Protein 1SUJ (pdb70)

B-factor: mean 39.61, std 16.92, range [10.25, 92.93]

Organism: Ambystoma tigrinum (NCBI:txid8305)

Secondary structure (DSSP, 8-state):
-EEEEEE-TTSSEEEEES-SEEEE-SS-B--EEEEEEE-TTTSSS-EEEEEEEEEEEEE--SS--SS-EEEEEEEEEEEEEES--S-----HHHHHHHHHH-SSEEEEEE---SSPPPPEEE---TT--S--EEEEEEEEEEEES-TTSPP-GGGEEEEEEEEEE---SS-------EEEEEEEETTEEEEEEEEES-SEEETT--EEEEEEEEE-SSSEEEEEEEEEEEEEEE-SSS--EEEEEEEEEE----B-TTEEEEEEEEE---GGG-S--TT--BSS-TTBSS--BPPPP---TTS-GGGGSEEEEEEEEEEEEEETTSSTT----EEEEEEEEEEEE--------EEEE-SPPB-

CATH classification: 2.60.40.840 (+1 more: 2.60.40.640)

Radius of gyration: 25.34 Å; Cα contacts (8 Å, |Δi|>4): 891; chains: 1; bounding box: 84×45×47 Å

Nearest PDB structures (foldseek):
  1suj-assembly1_A  TM=1.003E+00  e=1.311E-75  Ambystoma tigrinum
  8hst-assembly2_B  TM=9.248E-01  e=7.643E-52  Rattus norvegicus
  2wtr-assembly1_A  TM=9.342E-01  e=3.344E-51  Bos taurus
  7jxa-assembly1_B  TM=9.437E-01  e=1.067E-50  Bos taurus
  7mor-assembly1_B  TM=9.376E-01  e=6.515E-49  Bos taurus

Sequence (363 aa):
SKVYKKTCPNAKLSIYLGKRDFVDHVEHVEPVDGVVLIDPEYLKDRKVFVTLTCAFRYGRDDLDLIGMSFRKDLYSLATQVYPPETKEPLTPLQEKLMKKLGAHAYPFCFKMGTNLPCSVTLQPGPDDTGKSCGVDFEVKAFCAENLEEKIHKRNSVQLVIRKVQFAPANLGVAPKTEITRQFMLSDRPLHLEASLDKEIYYHGEPINVNVKINNTTGKIVKKIKIIVEQVTDVVLFSLDKYVKTVCAEETNDTVAANSTLSKTFSVTPMLANNREKRGLALDGKLKHEDTNLASTTVIRPGMDKEVLGILVSYKVKVHLVVARGGILGDLTSSDVAVELPLTLMHPKPSDDIIIEEFARQKL

Foldseek 3Di:
DEKAKDAFQVRQKMWIWRDQEWECEAQFTDKTKTKMFHDPVVLPPWWKKKKKWKKKKFAAAPDHDDDDIDMDTLDMDMDGQPPDDDDDDDDPVRVVVCVPSDDRITMDMGTDHGPAAWWKWAQADPPFDGHTMIIWIKMKMFIHRDPVDDDDRRGMDMGTGTYFYDYHPPDDPDDWFKDWDWDDQPNFTKIKIKGWPDDAAEAPDKTKIKIKIQAQALWKFQKKKKFKWKWKFQQADDGTIFIDTQDMDIDGDMAHHRGMDIDMDMDHRWCVPDPDRHRFIWNDDPQFDPITGGFATDDDPPDDCNSNRMGMWMKMKMKTWIFSRPDDPSSVTDIDMDMTTHGYGHPDDDDVYDYDHNDGDGD

Structure (mmCIF, N/CA/C/O backbone):
data_1SUJ
#
_entry.id   1SUJ
#
_cell.length_a   70.762
_cell.length_b   75.049
_cell.length_c   79.059
_cell.angle_alpha   90.00
_cell.angle_beta   90.00
_cell.angle_gamma   90.00
#
_symmetry.space_group_name_H-M   'P 21 21 21'
#
loop_
_entity.id
_entity.type
_entity.pdbx_description
1 polymer 'cone arrestin'
2 water water
#
loop_
_atom_site.group_PDB
_atom_site.id
_atom_site.type_symbol
_atom_site.label_atom_id
_atom_site.label_alt_id
_atom_site.label_comp_id
_atom_site.label_asym_id
_atom_site.label_entity_id
_atom_site.label_seq_id
_atom_site.pdbx_PDB_ins_code
_atom_site.Cartn_x
_atom_site.Cartn_y
_atom_site.Cartn_z
_atom_site.occupancy
_atom_site.B_iso_or_equiv
_atom_site.auth_seq_id
_atom_site.auth_comp_id
_atom_site.auth_asym_id
_atom_site.auth_atom_id
_atom_site.pdbx_PDB_model_num
ATOM 1 N N . SER A 1 5 ? 41.701 40.732 87.170 1.00 55.87 5 SER A N 1
ATOM 2 C CA . SER A 1 5 ? 42.666 41.514 87.995 1.00 56.04 5 SER A CA 1
ATOM 3 C C . SER A 1 5 ? 42.174 41.700 89.426 1.00 53.41 5 SER A C 1
ATOM 4 O O . SER A 1 5 ? 40.974 41.747 89.684 1.00 53.95 5 SER A O 1
ATOM 7 N N . LYS A 1 6 ? 43.116 41.807 90.352 1.00 51.07 6 LYS A N 1
ATOM 8 C CA . LYS A 1 6 ? 42.790 41.998 91.757 1.00 49.00 6 LYS A CA 1
ATOM 9 C C . LYS A 1 6 ? 42.792 43.485 92.126 1.00 46.47 6 LYS A C 1
ATOM 10 O O . LYS A 1 6 ? 43.685 44.232 91.726 1.00 46.07 6 LYS A O 1
ATOM 16 N N . VAL A 1 7 ? 41.774 43.910 92.872 1.00 42.93 7 VAL A N 1
ATOM 17 C CA . VAL A 1 7 ? 41.662 45.294 93.307 1.00 39.23 7 VAL A CA 1
ATOM 18 C C . VAL A 1 7 ? 41.326 45.350 94.798 1.00 39.23 7 VAL A C 1
ATOM 19 O O . VAL A 1 7 ? 40.803 44.384 95.365 1.00 38.66 7 VAL A O 1
ATOM 23 N N . TYR A 1 8 ? 41.623 46.480 95.434 1.00 36.99 8 TYR A N 1
ATOM 24 C CA . TYR A 1 8 ? 41.387 46.613 96.866 1.00 35.98 8 TYR A CA 1
ATOM 25 C C . TYR A 1 8 ? 40.447 47.750 97.239 1.00 35.84 8 TYR A C 1
ATOM 26 O O . TYR A 1 8 ? 40.540 48.852 96.702 1.00 38.17 8 TYR A O 1
ATOM 35 N N . LYS A 1 9 ? 39.554 47.488 98.185 1.00 35.62 9 LYS A N 1
ATOM 36 C CA . LYS A 1 9 ? 38.583 48.495 98.586 1.00 34.28 9 LYS A CA 1
ATOM 37 C C . LYS A 1 9 ? 38.470 48.739 100.074 1.00 32.53 9 LYS A C 1
ATOM 38 O O . LYS A 1 9 ? 38.880 47.918 100.898 1.00 30.50 9 LYS A O 1
ATOM 44 N N . LYS A 1 10 ? 37.908 49.893 100.407 1.00 32.06 10 LYS A N 1
ATOM 45 C CA . LYS A 1 10 ? 37.670 50.247 101.794 1.00 32.01 10 LYS A CA 1
ATOM 46 C C . LYS A 1 10 ? 36.440 51.138 101.875 1.00 32.92 10 LYS A C 1
ATOM 47 O O . LYS A 1 10 ? 36.293 52.108 101.129 1.00 32.42 10 LYS A O 1
ATOM 53 N N . THR A 1 11 ? 35.548 50.778 102.788 1.00 36.28 11 THR A N 1
ATOM 54 C CA . THR A 1 11 ? 34.298 51.487 102.997 1.00 36.53 11 THR A CA 1
ATOM 55 C C . THR A 1 11 ? 34.368 52.327 104.261 1.00 37.68 11 THR A C 1
ATOM 56 O O . THR A 1 11 ? 34.923 51.888 105.267 1.00 37.70 11 THR A O 1
ATOM 60 N N . CYS A 1 12 ? 33.805 53.531 104.207 1.00 39.76 12 CYS A N 1
ATOM 61 C CA . CYS A 1 12 ? 33.818 54.423 105.361 1.00 42.57 12 CYS A CA 1
ATOM 62 C C . CYS A 1 12 ? 32.879 53.880 106.443 1.00 42.39 12 CYS A C 1
ATOM 63 O O . CYS A 1 12 ? 32.114 52.954 106.189 1.00 41.38 12 CYS A O 1
ATOM 66 N N . PRO A 1 13 ? 32.937 54.450 107.664 1.00 42.62 13 PRO A N 1
ATOM 67 C CA . PRO A 1 13 ? 32.108 54.034 108.800 1.00 42.53 13 PRO A CA 1
ATOM 68 C C . PRO A 1 13 ? 30.626 53.822 108.506 1.00 43.11 13 PRO A C 1
ATOM 69 O O . PRO A 1 13 ? 30.114 52.715 108.691 1.00 42.75 13 PRO A O 1
ATOM 73 N N . ASN A 1 14 ? 29.937 54.870 108.057 1.00 41.57 14 ASN A N 1
ATOM 74 C CA . ASN A 1 14 ? 28.511 54.753 107.766 1.00 40.88 14 ASN A CA 1
ATOM 75 C C . ASN A 1 14 ? 28.216 54.063 106.438 1.00 39.73 14 ASN A C 1
ATOM 76 O O . ASN A 1 14 ? 27.090 54.092 105.948 1.00 40.33 14 ASN A O 1
ATOM 81 N N . ALA A 1 15 ? 29.233 53.450 105.852 1.00 40.11 15 ALA A N 1
ATOM 82 C CA . ALA A 1 15 ? 29.066 52.735 104.588 1.00 41.98 15 ALA A CA 1
ATOM 83 C C . ALA A 1 15 ? 28.453 53.556 103.443 1.00 41.87 15 ALA A C 1
ATOM 84 O O . ALA A 1 15 ? 27.985 52.989 102.451 1.00 42.52 15 ALA A O 1
ATOM 86 N N . LYS A 1 16 ? 28.465 54.880 103.566 1.00 42.60 16 LYS A N 1
ATOM 87 C CA . LYS A 1 16 ? 27.916 55.738 102.516 1.00 42.65 16 LYS A CA 1
ATOM 88 C C . LYS A 1 16 ? 28.961 56.152 101.479 1.00 42.60 16 LYS A C 1
ATOM 89 O O . LYS A 1 16 ? 28.720 57.053 100.666 1.00 42.45 16 LYS A O 1
ATOM 95 N N . LEU A 1 17 ? 30.113 55.482 101.494 1.00 41.51 17 LEU A N 1
ATOM 96 C CA . LEU A 1 17 ? 31.194 55.807 100.565 1.00 39.86 17 LEU A CA 1
ATOM 97 C C . LEU A 1 17 ? 32.370 54.840 100.673 1.00 38.60 17 LEU A C 1
ATOM 98 O O . LEU A 1 17 ? 32.835 54.535 101.770 1.00 39.89 17 LEU A O 1
ATOM 103 N N . SER A 1 18 ? 32.847 54.343 99.541 1.00 36.28 18 SER A N 1
ATOM 104 C CA . SER A 1 18 ? 34.001 53.456 99.581 1.00 36.85 18 SER A CA 1
ATOM 105 C C . SER A 1 18 ? 34.982 53.843 98.477 1.00 34.57 18 SER A C 1
ATOM 106 O O . SER A 1 18 ? 34.633 54.570 97.546 1.00 32.54 18 SER A O 1
ATOM 109 N N . ILE A 1 19 ? 36.216 53.375 98.603 1.00 32.88 19 ILE A N 1
ATOM 110 C CA . ILE A 1 19 ? 37.253 53.697 97.636 1.00 30.66 19 ILE A CA 1
ATOM 111 C C . ILE A 1 19 ? 37.910 52.428 97.118 1.00 28.25 19 ILE A C 1
ATOM 112 O O . ILE A 1 19 ? 37.999 51.439 97.838 1.00 27.31 19 ILE A O 1
ATOM 117 N N . TYR A 1 20 ? 38.356 52.461 95.862 1.00 27.81 20 TYR A N 1
ATOM 118 C CA . TYR A 1 20 ? 39.006 51.313 95.237 1.00 28.56 20 TYR A CA 1
ATOM 119 C C . TYR A 1 20 ? 40.348 51.667 94.582 1.00 29.43 20 TYR A C 1
ATOM 120 O O . TYR A 1 20 ? 40.475 52.699 93.910 1.00 29.21 20 TYR A O 1
ATOM 129 N N . LEU A 1 21 ? 41.337 50.794 94.774 1.00 27.56 21 LEU A N 1
ATOM 130 C CA . LEU A 1 21 ? 42.663 50.972 94.192 1.00 28.48 21 LEU A CA 1
ATOM 131 C C . LEU A 1 21 ? 43.092 49.662 93.533 1.00 28.90 21 LEU A C 1
ATOM 132 O O . LEU A 1 21 ? 42.667 48.586 93.947 1.00 29.75 21 LEU A O 1
ATOM 137 N N . GLY A 1 22 ? 43.931 49.757 92.508 1.00 29.33 22 GLY A N 1
ATOM 138 C CA . GLY A 1 22 ? 44.390 48.564 91.810 1.00 31.82 22 GLY A CA 1
ATOM 139 C C . GLY A 1 22 ? 45.516 47.821 92.511 1.00 32.57 22 GLY A C 1
ATOM 140 O O . GLY A 1 22 ? 45.772 46.649 92.234 1.00 33.58 22 GLY A O 1
ATOM 141 N N . LYS A 1 23 ? 46.206 48.509 93.411 1.00 32.73 23 LYS A N 1
ATOM 142 C CA . LYS A 1 23 ? 47.285 47.896 94.165 1.00 32.75 23 LYS A CA 1
ATOM 143 C C . LYS A 1 23 ? 47.524 48.672 95.450 1.00 32.25 23 LYS A C 1
ATOM 144 O O . LYS A 1 23 ? 47.045 49.798 95.596 1.00 32.14 23 LYS A O 1
ATOM 150 N N . ARG A 1 24 ? 48.229 48.046 96.391 1.00 30.71 24 ARG A N 1
ATOM 151 C CA . ARG A 1 24 ? 48.540 48.658 97.678 1.00 27.82 24 ARG A CA 1
ATOM 152 C C . ARG A 1 24 ? 49.873 49.387 97.641 1.00 27.35 24 ARG A C 1
ATOM 153 O O . ARG A 1 24 ? 50.087 50.337 98.390 1.00 25.48 24 ARG A O 1
ATOM 161 N N . ASP A 1 25 ? 50.776 48.918 96.788 1.00 27.18 25 ASP A N 1
ATOM 162 C CA . ASP A 1 25 ? 52.102 49.510 96.702 1.00 26.89 25 ASP A CA 1
ATOM 163 C C . ASP A 1 25 ? 52.363 50.140 95.338 1.00 26.52 25 ASP A C 1
ATOM 164 O O . ASP A 1 25 ? 51.934 49.623 94.309 1.00 28.26 25 ASP A O 1
ATOM 169 N N . PHE A 1 26 ? 53.066 51.264 95.342 1.00 25.07 26 PHE A N 1
ATOM 170 C CA . PHE A 1 26 ? 53.392 51.962 94.108 1.00 26.12 26 PHE A CA 1
ATOM 171 C C . PHE A 1 26 ? 54.889 52.219 94.053 1.00 27.42 26 PHE A C 1
ATOM 172 O O . PHE A 1 26 ? 55.496 52.724 95.000 1.00 27.74 26 PHE A O 1
ATOM 180 N N . VAL A 1 27 ? 55.481 51.854 92.927 1.00 27.20 27 VAL A N 1
ATOM 181 C CA . VAL A 1 27 ? 56.909 51.979 92.760 1.00 25.30 27 VAL A CA 1
ATOM 182 C C . VAL A 1 27 ? 57.424 53.314 92.294 1.00 25.10 27 VAL A C 1
ATOM 183 O O . VAL A 1 27 ? 56.899 53.919 91.367 1.00 25.82 27 VAL A O 1
ATOM 187 N N . ASP A 1 28 ? 58.468 53.765 92.970 1.00 26.18 28 ASP A N 1
ATOM 188 C CA . ASP A 1 28 ? 59.139 54.992 92.621 1.00 27.25 28 ASP A CA 1
ATOM 189 C C . ASP A 1 28 ? 60.336 54.507 91.819 1.00 29.02 28 ASP A C 1
ATOM 190 O O . ASP A 1 28 ? 61.233 53.857 92.354 1.00 27.01 28 ASP A O 1
ATOM 195 N N . HIS A 1 29 ? 60.323 54.761 90.520 1.00 31.20 29 HIS A N 1
ATOM 196 C CA . HIS A 1 29 ? 61.461 54.409 89.697 1.00 34.90 29 HIS A CA 1
ATOM 197 C C . HIS A 1 29 ? 62.250 55.647 90.072 1.00 37.57 29 HIS A C 1
ATOM 198 O O . HIS A 1 29 ? 62.302 55.969 91.255 1.00 41.28 29 HIS A O 1
ATOM 205 N N . VAL A 1 30 ? 62.886 56.363 89.171 1.00 37.59 30 VAL A N 1
ATOM 206 C CA . VAL A 1 30 ? 63.532 57.556 89.707 1.00 37.40 30 VAL A CA 1
ATOM 207 C C . VAL A 1 30 ? 63.110 58.737 88.881 1.00 38.78 30 VAL A C 1
ATOM 208 O O . VAL A 1 30 ? 62.846 59.815 89.408 1.00 39.60 30 VAL A O 1
ATOM 212 N N . GLU A 1 31 ? 63.005 58.508 87.581 1.00 40.40 31 GLU A N 1
ATOM 213 C CA . GLU A 1 31 ? 62.590 59.546 86.661 1.00 41.31 31 GLU A CA 1
ATOM 214 C C . GLU A 1 31 ? 61.087 59.758 86.764 1.00 38.85 31 GLU A C 1
ATOM 215 O O . GLU A 1 31 ? 60.583 60.811 86.397 1.00 40.25 31 GLU A O 1
ATOM 221 N N . HIS A 1 32 ? 60.368 58.755 87.256 1.00 37.26 32 HIS A N 1
ATOM 222 C CA . HIS A 1 32 ? 58.917 58.884 87.411 1.00 34.45 32 HIS A CA 1
ATOM 223 C C . HIS A 1 32 ? 58.381 57.935 88.481 1.00 33.10 32 HIS A C 1
ATOM 224 O O . HIS A 1 32 ? 59.086 57.043 88.958 1.00 33.54 32 HIS A O 1
ATOM 231 N N . VAL A 1 33 ? 57.126 58.144 88.856 1.00 31.14 33 VAL A N 1
ATOM 232 C CA . VAL A 1 33 ? 56.483 57.328 89.861 1.00 28.30 33 VAL A CA 1
ATOM 233 C C . VAL A 1 33 ? 55.208 56.766 89.258 1.00 29.26 33 VAL A C 1
ATOM 234 O O . VAL A 1 33 ? 54.579 57.408 88.419 1.00 29.07 33 VAL A O 1
ATOM 238 N N . GLU A 1 34 ? 54.834 55.566 89.681 1.00 28.58 34 GLU A N 1
ATOM 239 C CA . GLU A 1 34 ? 53.634 54.933 89.176 1.00 28.22 34 GLU A CA 1
ATOM 240 C C . GLU A 1 34 ? 52.424 55.716 89.647 1.00 28.87 34 GLU A C 1
ATOM 241 O O . GLU A 1 34 ? 52.385 56.189 90.781 1.00 27.80 34 GLU A O 1
ATOM 247 N N . PRO A 1 35 ? 51.407 55.850 88.780 1.00 28.42 35 PRO A N 1
ATOM 248 C CA . PRO A 1 35 ? 50.194 56.584 89.138 1.00 26.92 35 PRO A CA 1
ATOM 249 C C . PRO A 1 35 ? 49.365 55.835 90.167 1.00 24.78 35 PRO A C 1
ATOM 250 O O . PRO A 1 35 ? 49.404 54.612 90.244 1.00 22.90 35 PRO A O 1
ATOM 254 N N . VAL A 1 36 ? 48.633 56.594 90.970 1.00 23.54 36 VAL A N 1
ATOM 255 C CA . VAL A 1 36 ? 47.757 56.025 91.976 1.00 22.02 36 VAL A CA 1
ATOM 256 C C . VAL A 1 36 ? 46.370 56.304 91.416 1.00 23.08 36 VAL A C 1
ATOM 257 O O . VAL A 1 36 ? 45.786 57.359 91.663 1.00 21.66 36 VAL A O 1
ATOM 261 N N . ASP A 1 37 ? 45.874 55.363 90.625 1.00 24.62 37 ASP A N 1
ATOM 262 C CA . ASP A 1 37 ? 44.564 55.491 90.001 1.00 28.70 37 ASP A CA 1
ATOM 263 C C . ASP A 1 37 ? 43.553 54.572 90.676 1.00 29.47 37 ASP A C 1
ATOM 264 O O . ASP A 1 37 ? 43.907 53.515 91.206 1.00 28.32 37 ASP A O 1
ATOM 269 N N . GLY A 1 38 ? 42.292 54.985 90.647 1.00 28.56 38 GLY A N 1
ATOM 270 C CA . GLY A 1 38 ? 41.247 54.190 91.250 1.00 28.28 38 GLY A CA 1
ATOM 271 C C . GLY A 1 38 ? 39.921 54.877 91.039 1.00 30.04 38 GLY A C 1
ATOM 272 O O . GLY A 1 38 ? 39.789 55.740 90.169 1.00 30.49 38 GLY A O 1
ATOM 273 N N . VAL A 1 39 ? 38.929 54.492 91.833 1.00 31.67 39 VAL A N 1
ATOM 274 C CA . VAL A 1 39 ? 37.606 55.090 91.733 1.00 30.80 39 VAL A CA 1
ATOM 275 C C . VAL A 1 39 ? 36.969 55.086 93.117 1.00 31.53 39 VAL A C 1
ATOM 276 O O . VAL A 1 39 ? 37.401 54.354 94.006 1.00 30.19 39 VAL A O 1
ATOM 280 N N . VAL A 1 40 ? 35.957 55.922 93.302 1.00 32.39 40 VAL A N 1
ATOM 281 C CA . VAL A 1 40 ? 35.226 55.951 94.556 1.00 33.71 40 VAL A CA 1
ATOM 282 C C . VAL A 1 40 ? 33.778 55.632 94.194 1.00 36.32 40 VAL A C 1
ATOM 283 O O . VAL A 1 40 ? 33.305 55.993 93.113 1.00 35.37 40 VAL A O 1
ATOM 287 N N . LEU A 1 41 ? 33.094 54.915 95.074 1.00 39.62 41 LEU A N 1
ATOM 288 C CA . LEU A 1 41 ? 31.695 54.580 94.847 1.00 42.17 41 LEU A CA 1
ATOM 289 C C . LEU A 1 41 ? 30.928 55.527 95.737 1.00 43.87 41 LEU A C 1
ATOM 290 O O . LEU A 1 41 ? 31.247 55.666 96.919 1.00 44.99 41 LEU A O 1
ATOM 295 N N . ILE A 1 42 ? 29.921 56.184 95.186 1.00 46.82 42 ILE A N 1
ATOM 296 C CA . ILE A 1 42 ? 29.169 57.129 95.988 1.00 50.69 42 ILE A CA 1
ATOM 297 C C . ILE A 1 42 ? 27.700 56.780 96.156 1.00 51.86 42 ILE A C 1
ATOM 298 O O . ILE A 1 42 ? 27.154 55.948 95.430 1.00 51.69 42 ILE A O 1
ATOM 303 N N . ASP A 1 43 ? 27.084 57.418 97.147 1.00 53.24 43 ASP A N 1
ATOM 304 C CA . ASP A 1 43 ? 25.675 57.237 97.455 1.00 55.03 43 ASP A CA 1
ATOM 305 C C . ASP A 1 43 ? 24.997 58.581 97.197 1.00 55.51 43 ASP A C 1
ATOM 306 O O . ASP A 1 43 ? 24.958 59.450 98.070 1.00 55.57 43 ASP A O 1
ATOM 311 N N . PRO A 1 44 ? 24.472 58.774 95.979 1.00 56.86 44 PRO A N 1
ATOM 312 C CA . PRO A 1 44 ? 23.785 59.994 95.542 1.00 58.00 44 PRO A CA 1
ATOM 313 C C . PRO A 1 44 ? 22.749 60.530 96.526 1.00 59.15 44 PRO A C 1
ATOM 314 O O . PRO A 1 44 ? 22.772 61.712 96.883 1.00 59.20 44 PRO A O 1
ATOM 318 N N . GLU A 1 45 ? 21.840 59.662 96.958 1.00 59.84 45 GLU A N 1
ATOM 319 C CA . GLU A 1 45 ? 20.804 60.058 97.901 1.00 60.19 45 GLU A CA 1
ATOM 320 C C . GLU A 1 45 ? 21.443 60.628 99.165 1.00 59.72 45 GLU A C 1
ATOM 321 O O . GLU A 1 45 ? 21.089 61.720 99.614 1.00 60.49 45 GLU A O 1
ATOM 327 N N . TYR A 1 46 ? 22.392 59.894 99.734 1.00 58.36 46 TYR A N 1
ATOM 328 C CA . TYR A 1 46 ? 23.065 60.354 100.940 1.00 57.20 46 TYR A CA 1
ATOM 329 C C . TYR A 1 46 ? 23.825 61.655 100.691 1.00 57.96 46 TYR A C 1
ATOM 330 O O . TYR A 1 46 ? 23.662 62.634 101.423 1.00 57.13 46 TYR A O 1
ATOM 339 N N . LEU A 1 47 ? 24.664 61.646 99.658 1.00 58.68 47 LEU A N 1
ATOM 340 C CA . LEU A 1 47 ? 25.470 62.807 99.294 1.00 59.30 47 LEU A CA 1
ATOM 341 C C . LEU A 1 47 ? 24.575 63.890 98.711 1.00 60.14 47 LEU A C 1
ATOM 342 O O . LEU A 1 47 ? 24.715 64.266 97.545 1.00 60.96 47 LEU A O 1
ATOM 347 N N . LYS A 1 48 ? 23.651 64.396 99.520 1.00 60.49 48 LYS A N 1
ATOM 348 C CA . LYS A 1 48 ? 22.740 65.418 99.037 1.00 59.80 48 LYS A CA 1
ATOM 349 C C . LYS A 1 48 ? 23.390 66.792 98.893 1.00 59.59 48 LYS A C 1
ATOM 350 O O . LYS A 1 48 ? 23.516 67.551 99.860 1.00 58.91 48 LYS A O 1
ATOM 356 N N . ASP A 1 49 ? 23.825 67.089 97.672 1.00 58.26 49 ASP A N 1
ATOM 357 C CA . ASP A 1 49 ? 24.435 68.373 97.350 1.00 58.21 49 ASP A CA 1
ATOM 358 C C . ASP A 1 49 ? 25.876 68.584 97.822 1.00 55.90 49 ASP A C 1
ATOM 359 O O . ASP A 1 49 ? 26.380 69.705 97.785 1.00 55.32 49 ASP A O 1
ATOM 364 N N . ARG A 1 50 ? 26.541 67.523 98.263 1.00 53.34 50 ARG A N 1
ATOM 365 C CA . ARG A 1 50 ? 27.927 67.649 98.707 1.00 51.06 50 ARG A CA 1
ATOM 366 C C . ARG A 1 50 ? 28.869 67.184 97.606 1.00 47.39 50 ARG A C 1
ATOM 367 O O . ARG A 1 50 ? 28.459 66.495 96.675 1.00 48.45 50 ARG A O 1
ATOM 375 N N . LYS A 1 51 ? 30.139 67.547 97.739 1.00 43.34 51 LYS A N 1
ATOM 376 C CA . LYS A 1 51 ? 31.158 67.144 96.779 1.00 39.92 51 LYS A CA 1
ATOM 377 C C . LYS A 1 51 ? 31.995 66.035 97.423 1.00 38.15 51 LYS A C 1
ATOM 378 O O . LYS A 1 51 ? 32.074 65.941 98.652 1.00 35.81 51 LYS A O 1
ATOM 384 N N . VAL A 1 52 ? 32.597 65.185 96.595 1.00 35.36 52 VAL A N 1
ATOM 385 C CA . VAL A 1 52 ? 33.462 64.125 97.099 1.00 32.63 52 VAL A CA 1
ATOM 386 C C . VAL A 1 52 ? 34.895 64.424 96.653 1.00 31.35 52 VAL A C 1
ATOM 387 O O . VAL A 1 52 ? 35.164 64.621 95.461 1.00 28.88 52 VAL A O 1
ATOM 391 N N . PHE A 1 53 ? 35.804 64.470 97.622 1.00 28.76 53 PHE A N 1
ATOM 392 C CA . PHE A 1 53 ? 37.205 64.753 97.345 1.00 27.80 53 PHE A CA 1
ATOM 393 C C . PHE A 1 53 ? 38.070 63.539 97.644 1.00 26.56 53 PHE A C 1
ATOM 394 O O . PHE A 1 53 ? 37.689 62.674 98.412 1.00 28.03 53 PHE A O 1
ATOM 402 N N . VAL A 1 54 ? 39.242 63.487 97.031 1.00 26.85 54 VAL A N 1
ATOM 403 C CA . VAL A 1 54 ? 40.196 62.418 97.286 1.00 25.80 54 VAL A CA 1
ATOM 404 C C . VAL A 1 54 ? 41.555 63.096 97.423 1.00 23.83 54 VAL A C 1
ATOM 405 O O . VAL A 1 54 ? 41.973 63.834 96.533 1.00 24.70 54 VAL A O 1
ATOM 409 N N . THR A 1 55 ? 42.225 62.880 98.553 1.00 22.55 55 THR A N 1
ATOM 410 C CA . THR A 1 55 ? 43.534 63.483 98.783 1.00 20.08 55 THR A CA 1
ATOM 411 C C . THR A 1 55 ? 44.609 62.430 99.022 1.00 20.73 55 THR A C 1
ATOM 412 O O . THR A 1 55 ? 44.329 61.317 99.480 1.00 19.54 55 THR A O 1
ATOM 416 N N . LEU A 1 56 ? 45.841 62.807 98.698 1.00 19.29 56 LEU A N 1
ATOM 417 C CA . LEU A 1 56 ? 47.014 61.960 98.861 1.00 21.17 56 LEU A CA 1
ATOM 418 C C . LEU A 1 56 ? 48.011 62.828 99.606 1.00 21.84 56 LEU A C 1
ATOM 419 O O . LEU A 1 56 ? 48.379 63.906 99.142 1.00 23.67 56 LEU A O 1
ATOM 424 N N . THR A 1 57 ? 48.451 62.360 100.763 1.00 21.67 57 THR A N 1
ATOM 425 C CA . THR A 1 57 ? 49.381 63.129 101.564 1.00 19.63 57 THR A CA 1
ATOM 426 C C . THR A 1 57 ? 50.621 62.363 101.995 1.00 19.76 57 THR A C 1
ATOM 427 O O . THR A 1 57 ? 50.534 61.230 102.461 1.00 18.22 57 THR A O 1
ATOM 431 N N . CYS A 1 58 ? 51.780 62.989 101.812 1.00 20.71 58 CYS A N 1
ATOM 432 C CA . CYS A 1 58 ? 53.035 62.412 102.258 1.00 21.19 58 CYS A CA 1
ATOM 433 C C . CYS A 1 58 ? 53.338 63.174 103.550 1.00 23.00 58 CYS A C 1
ATOM 434 O O . CYS A 1 58 ? 53.520 64.397 103.533 1.00 23.53 58 CYS A O 1
ATOM 437 N N . ALA A 1 59 ? 53.380 62.463 104.668 1.00 22.08 59 ALA A N 1
ATOM 438 C CA . ALA A 1 59 ? 53.628 63.106 105.944 1.00 21.44 59 ALA A CA 1
ATOM 439 C C . ALA A 1 59 ? 54.718 62.463 106.787 1.00 22.91 59 ALA A C 1
ATOM 440 O O . ALA A 1 59 ? 54.897 61.242 106.793 1.00 21.27 59 ALA A O 1
ATOM 442 N N . PHE A 1 60 ? 55.446 63.314 107.497 1.00 23.65 60 PHE A N 1
ATOM 443 C CA . PHE A 1 60 ? 56.484 62.864 108.398 1.00 26.47 60 PHE A CA 1
ATOM 444 C C . PHE A 1 60 ? 55.893 63.023 109.793 1.00 28.89 60 PHE A C 1
ATOM 445 O O . PHE A 1 60 ? 55.342 64.079 110.121 1.00 28.15 60 PHE A O 1
ATOM 453 N N . ARG A 1 61 ? 55.996 61.980 110.607 1.00 31.36 61 ARG A N 1
ATOM 454 C CA . ARG A 1 61 ? 55.471 62.031 111.965 1.00 34.64 61 ARG A CA 1
ATOM 455 C C . ARG A 1 61 ? 56.545 61.594 112.938 1.00 35.04 61 ARG A C 1
ATOM 456 O O . ARG A 1 61 ? 57.367 60.732 112.634 1.00 35.98 61 ARG A O 1
ATOM 464 N N . TYR A 1 62 ? 56.543 62.199 114.114 1.00 36.34 62 TYR A N 1
ATOM 465 C CA . TYR A 1 62 ? 57.513 61.845 115.131 1.00 36.11 62 TYR A CA 1
ATOM 466 C C . TYR A 1 62 ? 56.789 61.771 116.466 1.00 38.60 62 TYR A C 1
ATOM 467 O O . TYR A 1 62 ? 55.977 62.637 116.783 1.00 37.67 62 TYR A O 1
ATOM 476 N N . GLY A 1 63 ? 57.071 60.723 117.232 1.00 41.73 63 GLY A N 1
ATOM 477 C CA . GLY A 1 63 ? 56.431 60.562 118.523 1.00 48.41 63 GLY A CA 1
ATOM 478 C C . GLY A 1 63 ? 55.183 59.706 118.464 1.00 53.19 63 GLY A C 1
ATOM 479 O O . GLY A 1 63 ? 54.876 59.118 117.434 1.00 52.99 63 GLY A O 1
ATOM 480 N N . ARG A 1 64 ? 54.464 59.643 119.581 1.00 60.22 64 ARG A N 1
ATOM 481 C CA . ARG A 1 64 ? 53.237 58.855 119.687 1.00 66.89 64 ARG A CA 1
ATOM 482 C C . ARG A 1 64 ? 53.569 57.363 119.688 1.00 70.65 64 ARG A C 1
ATOM 483 O O . ARG A 1 64 ? 53.681 56.742 118.632 1.00 71.65 64 ARG A O 1
ATOM 491 N N . ASP A 1 65 ? 53.734 56.793 120.877 1.00 75.16 65 ASP A N 1
ATOM 492 C CA . ASP A 1 65 ? 54.055 55.372 121.003 1.00 79.53 65 ASP A CA 1
ATOM 493 C C . ASP A 1 65 ? 53.077 54.511 120.203 1.00 81.20 65 ASP A C 1
ATOM 494 O O . ASP A 1 65 ? 52.061 55.009 119.718 1.00 81.86 65 ASP A O 1
ATOM 499 N N . ASP A 1 66 ? 53.396 53.224 120.079 1.00 83.43 66 ASP A N 1
ATOM 500 C CA . ASP A 1 66 ? 52.596 52.253 119.323 1.00 85.94 66 ASP A CA 1
ATOM 501 C C . ASP A 1 66 ? 51.410 52.824 118.529 1.00 86.91 66 ASP A C 1
ATOM 502 O O . ASP A 1 66 ? 51.481 52.943 117.304 1.00 87.02 66 ASP A O 1
ATOM 507 N N . LEU A 1 67 ? 50.325 53.171 119.221 1.00 87.48 67 LEU A N 1
ATOM 508 C CA . LEU A 1 67 ? 49.143 53.716 118.554 1.00 87.14 67 LEU A CA 1
ATOM 509 C C . LEU A 1 67 ? 48.792 55.139 118.996 1.00 85.79 67 LEU A C 1
ATOM 510 O O . LEU A 1 67 ? 48.672 56.034 118.161 1.00 86.71 67 LEU A O 1
ATOM 515 N N . ASP A 1 68 ? 48.624 55.347 120.299 1.00 83.94 68 ASP A N 1
ATOM 516 C CA . ASP A 1 68 ? 48.299 56.671 120.835 1.00 81.85 68 ASP A CA 1
ATOM 517 C C . ASP A 1 68 ? 48.623 56.778 122.318 1.00 79.62 68 ASP A C 1
ATOM 518 O O . ASP A 1 68 ? 48.101 56.009 123.126 1.00 79.03 68 ASP A O 1
ATOM 523 N N . LEU A 1 69 ? 49.472 57.739 122.677 1.00 76.66 69 LEU A N 1
ATOM 524 C CA . LEU A 1 69 ? 49.844 57.927 124.076 1.00 73.55 69 LEU A CA 1
ATOM 525 C C . LEU A 1 69 ? 49.452 59.297 124.630 1.00 70.72 69 LEU A C 1
ATOM 526 O O . LEU A 1 69 ? 48.323 59.487 125.087 1.00 72.12 69 LEU A O 1
ATOM 531 N N . ILE A 1 70 ? 50.385 60.247 124.593 1.00 65.38 70 ILE A N 1
ATOM 532 C CA . ILE A 1 70 ? 50.125 61.583 12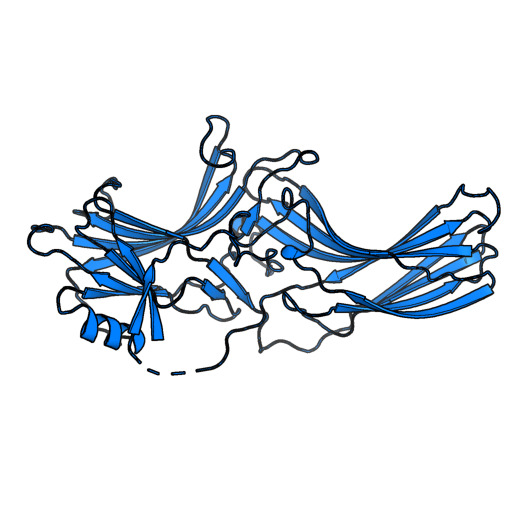5.119 1.00 60.30 70 ILE A CA 1
ATOM 533 C C . ILE A 1 70 ? 51.340 62.512 125.001 1.00 57.33 70 ILE A C 1
ATOM 534 O O . ILE A 1 70 ? 51.199 63.691 124.679 1.00 58.35 70 ILE A O 1
ATOM 539 N N . GLY A 1 71 ? 52.523 61.959 125.250 1.00 52.24 71 GLY A N 1
ATOM 540 C CA . GLY A 1 71 ? 53.765 62.719 125.229 1.00 47.00 71 GLY A CA 1
ATOM 541 C C . GLY A 1 71 ? 54.038 63.825 124.224 1.00 43.33 71 GLY A C 1
ATOM 542 O O . GLY A 1 71 ? 53.282 64.787 124.095 1.00 42.85 71 GLY A O 1
ATOM 543 N N . MET A 1 72 ? 55.158 63.686 123.524 1.00 39.87 72 MET A N 1
ATOM 544 C CA . MET A 1 72 ? 55.588 64.663 122.534 1.00 38.43 72 MET A CA 1
ATOM 545 C C . MET A 1 72 ? 55.300 64.191 121.115 1.00 37.08 72 MET A C 1
ATOM 546 O O . MET A 1 72 ? 55.342 62.992 120.828 1.00 37.68 72 MET A O 1
ATOM 551 N N . SER A 1 73 ? 54.995 65.134 120.229 1.00 33.74 73 SER A N 1
ATOM 552 C CA . SER A 1 73 ? 54.712 64.794 118.841 1.00 31.69 73 SER A CA 1
ATOM 553 C C . SER A 1 73 ? 55.011 65.945 117.893 1.00 29.85 73 SER A C 1
ATOM 554 O O . SER A 1 73 ? 54.918 67.116 118.260 1.00 29.27 73 SER A O 1
ATOM 557 N N . PHE A 1 74 ? 55.383 65.588 116.672 1.00 27.89 74 PHE A N 1
ATOM 558 C CA . PHE A 1 74 ? 55.677 66.548 115.624 1.00 27.00 74 PHE A CA 1
ATOM 559 C C . PHE A 1 74 ? 55.120 65.953 114.339 1.00 28.42 74 PHE A C 1
ATOM 560 O O . PHE A 1 74 ? 55.232 64.749 114.099 1.00 28.67 74 PHE A O 1
ATOM 568 N N . ARG A 1 75 ? 54.514 66.791 113.512 1.00 29.07 75 ARG A N 1
ATOM 569 C CA . ARG A 1 75 ? 53.961 66.317 112.264 1.00 31.20 75 ARG A CA 1
ATOM 570 C C . ARG A 1 75 ? 54.141 67.357 111.168 1.00 31.95 75 ARG A C 1
ATOM 571 O O . ARG A 1 75 ? 53.958 68.555 111.397 1.00 32.58 75 ARG A O 1
ATOM 579 N N . LYS A 1 76 ? 54.510 66.898 109.977 1.00 30.01 76 LYS A N 1
ATOM 580 C CA . LYS A 1 76 ? 54.695 67.806 108.865 1.00 30.46 76 LYS A CA 1
ATOM 581 C C . LYS A 1 76 ? 54.303 67.209 107.514 1.00 31.17 76 LYS A C 1
ATOM 582 O O . LYS A 1 76 ? 54.779 66.133 107.130 1.00 31.38 76 LYS A O 1
ATOM 588 N N . ASP A 1 77 ? 53.410 67.898 106.806 1.00 31.01 77 ASP A N 1
ATOM 589 C CA . ASP A 1 77 ? 53.000 67.455 105.479 1.00 30.58 77 ASP A CA 1
ATOM 590 C C . ASP A 1 77 ? 54.107 67.948 104.558 1.00 29.51 77 ASP A C 1
ATOM 591 O O . ASP A 1 77 ? 54.389 69.149 104.496 1.00 32.03 77 ASP A O 1
ATOM 596 N N . LEU A 1 78 ? 54.746 67.021 103.858 1.00 26.32 78 LEU A N 1
ATOM 597 C CA . LEU A 1 78 ? 55.828 67.368 102.956 1.00 24.32 78 LEU A CA 1
ATOM 598 C C . LEU A 1 78 ? 55.301 67.462 101.541 1.00 21.96 78 LEU A C 1
ATOM 599 O O . LEU A 1 78 ? 55.956 68.013 100.660 1.00 23.58 78 LEU A O 1
ATOM 604 N N . TYR A 1 79 ? 54.106 66.925 101.332 1.00 21.65 79 TYR A N 1
ATOM 605 C CA . TYR A 1 79 ? 53.513 66.882 100.007 1.00 20.85 79 TYR A CA 1
ATOM 606 C C . TYR A 1 79 ? 52.064 66.430 100.088 1.00 21.91 79 TYR A C 1
ATOM 607 O O . TYR A 1 79 ? 51.737 65.486 100.815 1.00 23.03 79 TYR A O 1
ATOM 616 N N . SER A 1 80 ? 51.195 67.099 99.342 1.00 22.50 80 SER A N 1
ATOM 617 C CA . SER A 1 80 ? 49.794 66.713 99.320 1.00 22.74 80 SER A CA 1
ATOM 618 C C . SER A 1 80 ? 49.097 67.120 98.028 1.00 24.64 80 SER A C 1
ATOM 619 O O . SER A 1 80 ? 49.321 68.210 97.491 1.00 24.56 80 SER A O 1
ATOM 622 N N . LEU A 1 81 ? 48.266 66.207 97.533 1.00 24.75 81 LEU A N 1
ATOM 623 C CA . LEU A 1 81 ? 47.474 66.417 96.339 1.00 26.45 81 LEU A CA 1
ATOM 624 C C . LEU A 1 81 ? 46.017 66.205 96.723 1.00 27.33 81 LEU A C 1
ATOM 625 O O . LEU A 1 81 ? 45.705 65.265 97.448 1.00 28.64 81 LEU A O 1
ATOM 630 N N . ALA A 1 82 ? 45.132 67.083 96.256 1.00 25.72 82 ALA A N 1
ATOM 631 C CA . ALA A 1 82 ? 43.704 66.969 96.544 1.00 24.79 82 ALA A CA 1
ATOM 632 C C . ALA A 1 82 ? 42.917 67.196 95.258 1.00 26.48 82 ALA A C 1
ATOM 633 O O . ALA A 1 82 ? 43.278 68.025 94.429 1.00 25.84 82 ALA A O 1
ATOM 635 N N . THR A 1 83 ? 41.837 66.447 95.097 1.00 27.91 83 THR A N 1
ATOM 636 C CA . THR A 1 83 ? 41.029 66.557 93.907 1.00 30.11 83 THR A CA 1
ATOM 637 C C . THR A 1 83 ? 39.551 66.346 94.176 1.00 30.99 83 THR A C 1
ATOM 638 O O . THR A 1 83 ? 39.159 65.554 95.044 1.00 30.25 83 THR A O 1
ATOM 642 N N . GLN A 1 84 ? 38.736 67.075 93.426 1.00 31.04 84 GLN A N 1
ATOM 643 C CA . GLN A 1 84 ? 37.293 66.951 93.523 1.00 32.57 84 GLN A CA 1
ATOM 644 C C . GLN A 1 84 ? 36.961 65.844 92.525 1.00 32.90 84 GLN A C 1
ATOM 645 O O . GLN A 1 84 ? 37.115 66.035 91.318 1.00 33.61 84 GLN A O 1
ATOM 651 N N . VAL A 1 85 ? 36.546 64.681 93.018 1.00 32.73 85 VAL A N 1
ATOM 652 C CA . VAL A 1 85 ? 36.221 63.579 92.125 1.00 36.29 85 VAL A CA 1
ATOM 653 C C . VAL A 1 85 ? 34.759 63.647 91.691 1.00 37.64 85 VAL A C 1
ATOM 654 O O . VAL A 1 85 ? 34.432 63.317 90.556 1.00 37.46 85 VAL A O 1
ATOM 658 N N . TYR A 1 86 ? 33.890 64.084 92.596 1.00 37.57 86 TYR A N 1
ATOM 659 C CA . TYR A 1 86 ? 32.475 64.215 92.289 1.00 40.57 86 TYR A CA 1
ATOM 660 C C . TYR A 1 86 ? 31.934 65.525 92.857 1.00 41.92 86 TYR A C 1
ATOM 661 O O . TYR A 1 86 ? 32.172 65.850 94.020 1.00 42.88 86 TYR A O 1
ATOM 670 N N . PRO A 1 87 ? 31.185 66.289 92.045 1.00 43.64 87 PRO A N 1
ATOM 671 C CA . PRO A 1 87 ? 30.839 65.968 90.653 1.00 45.14 87 PRO A CA 1
ATOM 672 C C . PRO A 1 87 ? 32.061 66.132 89.758 1.00 46.43 87 PRO A C 1
ATOM 673 O O . PRO A 1 87 ? 32.899 66.996 90.003 1.00 45.19 87 PRO A O 1
ATOM 677 N N . PRO A 1 88 ? 32.172 65.307 88.705 1.00 49.52 88 PRO A N 1
ATOM 678 C CA . PRO A 1 88 ? 33.304 65.366 87.772 1.00 51.43 88 PRO A CA 1
ATOM 679 C C . PRO A 1 88 ? 33.275 66.611 86.892 1.00 54.24 88 PRO A C 1
ATOM 680 O O . PRO A 1 88 ? 32.360 67.430 86.985 1.00 53.20 88 PRO A O 1
ATOM 684 N N . GLU A 1 89 ? 34.283 66.742 86.035 1.00 57.87 89 GLU A N 1
ATOM 685 C CA . GLU A 1 89 ? 34.372 67.880 85.127 1.00 62.37 89 GLU A CA 1
ATOM 686 C C . GLU A 1 89 ? 35.188 67.497 83.895 1.00 65.73 89 GLU A C 1
ATOM 687 O O . GLU A 1 89 ? 34.636 67.051 82.885 1.00 66.32 89 GLU A O 1
ATOM 693 N N . THR A 1 90 ? 36.503 67.664 83.979 1.00 68.86 90 THR A N 1
ATOM 694 C CA . THR A 1 90 ? 37.367 67.319 82.860 1.00 72.08 90 THR A CA 1
ATOM 695 C C . THR A 1 90 ? 37.365 65.813 82.618 1.00 74.23 90 THR A C 1
ATOM 696 O O . THR A 1 90 ? 37.921 65.039 83.400 1.00 74.23 90 THR A O 1
ATOM 700 N N . LYS A 1 91 ? 36.722 65.419 81.523 1.00 76.89 91 LYS A N 1
ATOM 701 C CA . LYS A 1 91 ? 36.601 64.020 81.119 1.00 79.05 91 LYS A CA 1
ATOM 702 C C . LYS A 1 91 ? 37.909 63.577 80.467 1.00 79.72 91 LYS A C 1
ATOM 703 O O . LYS A 1 91 ? 38.128 63.835 79.283 1.00 80.98 91 LYS A O 1
ATOM 709 N N . GLU A 1 92 ? 38.779 62.911 81.221 1.00 79.84 92 GLU A N 1
ATOM 710 C CA . GLU A 1 92 ? 40.049 62.492 80.643 1.00 79.61 92 GLU A CA 1
ATOM 711 C C . GLU A 1 92 ? 40.436 61.013 80.671 1.00 78.54 92 GLU A C 1
ATOM 712 O O . GLU A 1 92 ? 39.942 60.239 81.490 1.00 78.72 92 GLU A O 1
ATOM 718 N N . PRO A 1 93 ? 41.348 60.612 79.761 1.00 77.05 93 PRO A N 1
ATOM 719 C CA . PRO A 1 93 ? 41.859 59.250 79.599 1.00 75.71 93 PRO A CA 1
ATOM 720 C C . PRO A 1 93 ? 41.806 58.390 80.836 1.00 74.04 93 PRO A C 1
ATOM 721 O O . PRO A 1 93 ? 42.643 58.499 81.730 1.00 74.28 93 PRO A O 1
ATOM 725 N N . LEU A 1 94 ? 40.805 57.528 80.868 1.00 71.46 94 LEU A N 1
ATOM 726 C CA . LEU A 1 94 ? 40.610 56.616 81.972 1.00 68.29 94 LEU A CA 1
ATOM 727 C C . LEU A 1 94 ? 41.607 55.476 81.760 1.00 66.28 94 LEU A C 1
ATOM 728 O O . LEU A 1 94 ? 41.879 55.108 80.621 1.00 65.83 94 LEU A O 1
ATOM 733 N N . THR A 1 95 ? 42.165 54.930 82.838 1.00 64.41 95 THR A N 1
ATOM 734 C CA . THR A 1 95 ? 43.119 53.826 82.716 1.00 62.12 95 THR A CA 1
ATOM 735 C C . THR A 1 95 ? 42.332 52.530 82.559 1.00 61.28 95 THR A C 1
ATOM 736 O O . THR A 1 95 ? 41.189 52.442 82.994 1.00 61.09 95 THR A O 1
ATOM 740 N N . PRO A 1 96 ? 42.934 51.507 81.935 1.00 60.83 96 PRO A N 1
ATOM 741 C CA . PRO A 1 96 ? 42.251 50.225 81.738 1.00 60.01 96 PRO A CA 1
ATOM 742 C C . PRO A 1 96 ? 41.535 49.695 82.975 1.00 59.59 96 PRO A C 1
ATOM 743 O O . PRO A 1 96 ? 40.362 49.324 82.899 1.00 58.84 96 PRO A O 1
ATOM 747 N N . LEU A 1 97 ? 42.227 49.668 84.111 1.00 59.12 97 LEU A N 1
ATOM 748 C CA . LEU A 1 97 ? 41.618 49.168 85.340 1.00 59.21 97 LEU A CA 1
ATOM 749 C C . LEU A 1 97 ? 40.461 50.056 85.780 1.00 58.45 97 LEU A C 1
ATOM 750 O O . LEU A 1 97 ? 39.473 49.570 86.338 1.00 57.98 97 LEU A O 1
ATOM 755 N N . GLN A 1 98 ? 40.577 51.357 85.532 1.00 57.08 98 GLN A N 1
ATOM 756 C CA . GLN A 1 98 ? 39.502 52.268 85.901 1.00 56.70 98 GLN A CA 1
ATOM 757 C C . GLN A 1 98 ? 38.296 51.924 85.042 1.00 56.91 98 GLN A C 1
ATOM 758 O O . GLN A 1 98 ? 37.160 51.925 85.518 1.00 56.56 98 GLN A O 1
ATOM 764 N N . GLU A 1 99 ? 38.560 51.623 83.774 1.00 58.16 99 GLU A N 1
ATOM 765 C CA . GLU A 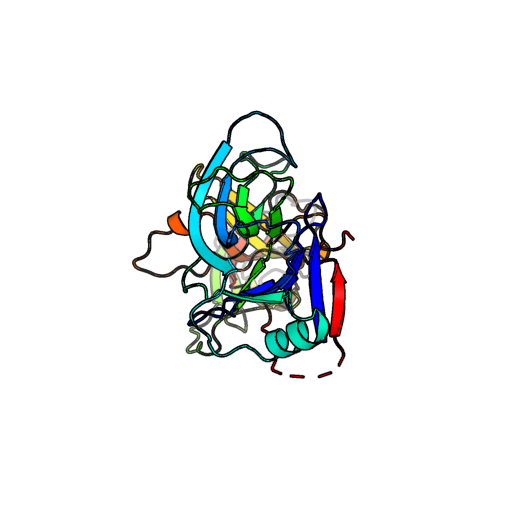1 99 ? 37.515 51.256 82.828 1.00 59.13 99 GLU A CA 1
ATOM 766 C C . GLU A 1 99 ? 36.696 50.130 83.438 1.00 58.73 99 GLU A C 1
ATOM 767 O O . GLU A 1 99 ? 35.475 50.229 83.550 1.00 59.01 99 GLU A O 1
ATOM 773 N N . LYS A 1 100 ? 37.385 49.067 83.844 1.00 58.71 100 LYS A N 1
ATOM 774 C CA . LYS A 1 100 ? 36.744 47.901 84.442 1.00 59.48 100 LYS A CA 1
ATOM 775 C C . LYS A 1 100 ? 36.018 48.187 85.752 1.00 59.58 100 LYS A C 1
ATOM 776 O O . LYS A 1 100 ? 34.880 47.758 85.939 1.00 60.83 100 LYS A O 1
ATOM 782 N N . LEU A 1 101 ? 36.672 48.894 86.665 1.00 58.64 101 LEU A N 1
ATOM 783 C CA . LEU A 1 101 ? 36.050 49.209 87.946 1.00 58.95 101 LEU A CA 1
ATOM 784 C C . LEU A 1 101 ? 34.676 49.838 87.735 1.00 58.80 101 LEU A C 1
ATOM 785 O O . LEU A 1 101 ? 33.715 49.510 88.428 1.00 57.88 101 LEU A O 1
ATOM 790 N N . MET A 1 102 ? 34.591 50.740 86.765 1.00 60.06 102 MET A N 1
ATOM 791 C CA . MET A 1 102 ? 33.343 51.428 86.467 1.00 60.99 102 MET A CA 1
ATOM 792 C C . MET A 1 102 ? 32.317 50.529 85.780 1.00 60.62 102 MET A C 1
ATOM 793 O O . MET A 1 102 ? 31.112 50.688 85.983 1.00 60.52 102 MET A O 1
ATOM 798 N N . LYS A 1 103 ? 32.795 49.584 84.975 1.00 60.74 103 LYS A N 1
ATOM 799 C CA . LYS A 1 103 ? 31.908 48.652 84.282 1.00 60.95 103 LYS A CA 1
ATOM 800 C C . LYS A 1 103 ? 31.328 47.699 85.324 1.00 60.34 103 LYS A C 1
ATOM 801 O O . LYS A 1 103 ? 30.274 47.100 85.118 1.00 60.47 103 LYS A O 1
ATOM 807 N N . LYS A 1 104 ? 32.036 47.573 86.443 1.00 58.87 104 LYS A N 1
ATOM 808 C CA . LYS A 1 104 ? 31.644 46.684 87.529 1.00 58.16 104 LYS A CA 1
ATOM 809 C C . LYS A 1 104 ? 30.831 47.362 88.628 1.00 57.73 104 LYS A C 1
ATOM 810 O O . LYS A 1 104 ? 29.704 46.959 88.912 1.00 58.59 104 LYS A O 1
ATOM 816 N N . LEU A 1 105 ? 31.406 48.384 89.251 1.00 56.16 105 LEU A N 1
ATOM 817 C CA . LEU A 1 105 ? 30.733 49.088 90.335 1.00 55.67 105 LEU A CA 1
ATOM 818 C C . LEU A 1 105 ? 29.447 49.789 89.910 1.00 56.01 105 LEU A C 1
ATOM 819 O O . LEU A 1 105 ? 28.547 49.994 90.725 1.00 55.85 105 LEU A O 1
ATOM 824 N N . GLY A 1 106 ? 29.354 50.154 88.637 1.00 56.14 106 GLY A N 1
ATOM 825 C CA . GLY A 1 106 ? 28.156 50.819 88.166 1.00 54.91 106 GLY A CA 1
ATOM 826 C C . GLY A 1 106 ? 28.358 52.263 87.761 1.00 54.63 106 GLY A C 1
ATOM 827 O O . GLY A 1 106 ? 29.462 52.671 87.390 1.00 55.61 106 GLY A O 1
ATOM 828 N N . ALA A 1 107 ? 27.284 53.041 87.848 1.00 52.78 107 ALA A N 1
ATOM 829 C CA . ALA A 1 107 ? 27.308 54.443 87.462 1.00 50.76 107 ALA A CA 1
ATOM 830 C C . ALA A 1 107 ? 27.658 55.385 88.599 1.00 49.56 107 ALA A C 1
ATOM 831 O O . ALA A 1 107 ? 27.919 56.564 88.366 1.00 49.07 107 ALA A O 1
ATOM 833 N N . HIS A 1 108 ? 27.649 54.882 89.829 1.00 48.05 108 HIS A N 1
ATOM 834 C CA . HIS A 1 108 ? 27.978 55.725 90.971 1.00 46.81 108 HIS A CA 1
ATOM 835 C C . HIS A 1 108 ? 29.448 55.587 91.382 1.00 45.34 108 HIS A C 1
ATOM 836 O O . HIS A 1 108 ? 29.814 55.785 92.544 1.00 44.69 108 HIS A O 1
ATOM 843 N N . ALA A 1 109 ? 30.280 55.245 90.404 1.00 42.41 109 ALA A N 1
ATOM 844 C CA . ALA A 1 109 ? 31.712 55.103 90.603 1.00 41.69 109 ALA A CA 1
ATOM 845 C C . ALA A 1 109 ? 32.395 56.202 89.795 1.00 41.15 109 ALA A C 1
ATOM 846 O O . ALA A 1 109 ? 32.197 56.294 88.584 1.00 42.07 109 ALA A O 1
ATOM 848 N N . TYR A 1 110 ? 33.182 57.043 90.463 1.00 39.30 110 TYR A N 1
ATOM 849 C CA . TYR A 1 110 ? 33.888 58.125 89.777 1.00 37.69 110 TYR A CA 1
ATOM 850 C C . TYR A 1 110 ? 35.395 57.981 89.929 1.00 36.36 110 TYR A C 1
ATOM 851 O O . TYR A 1 110 ? 35.904 57.772 91.027 1.00 35.03 110 TYR A O 1
ATOM 860 N N . PRO A 1 111 ? 36.128 58.090 88.813 1.00 35.89 111 PRO A N 1
ATOM 861 C CA . PRO A 1 111 ? 37.587 57.966 88.787 1.00 34.45 111 PRO A CA 1
ATOM 862 C C . PRO A 1 111 ? 38.372 59.146 89.360 1.00 34.24 111 PRO A C 1
ATOM 863 O O . PRO A 1 111 ? 37.888 60.274 89.443 1.00 34.73 111 PRO A O 1
ATOM 867 N N . PHE A 1 112 ? 39.601 58.853 89.757 1.00 33.21 112 PHE A N 1
ATOM 868 C CA . PHE A 1 112 ? 40.519 59.845 90.296 1.00 31.46 112 PHE A CA 1
ATOM 869 C C . PHE A 1 112 ? 41.884 59.245 90.001 1.00 30.14 112 PHE A C 1
ATOM 870 O O . PHE A 1 112 ? 42.024 58.024 89.983 1.00 29.11 112 PHE A O 1
ATOM 878 N N . CYS A 1 113 ? 42.877 60.088 89.746 1.00 30.23 113 CYS A N 1
ATOM 879 C CA . CYS A 1 113 ? 44.216 59.588 89.492 1.00 30.46 113 CYS A CA 1
ATOM 880 C C . CYS A 1 113 ? 45.271 60.522 90.049 1.00 29.52 113 CYS A C 1
ATOM 881 O O . CYS A 1 113 ? 45.229 61.725 89.817 1.00 30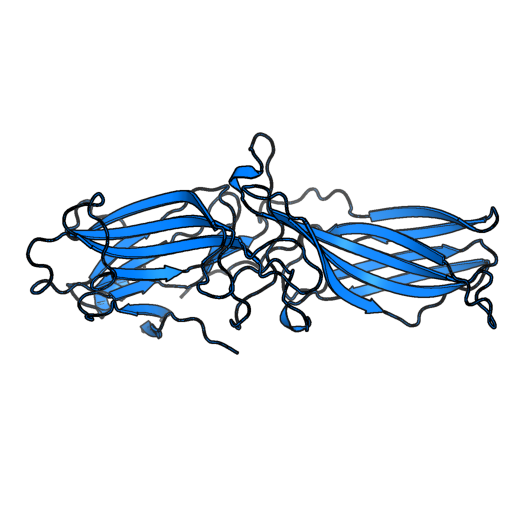.36 113 CYS A O 1
ATOM 884 N N . PHE A 1 114 ? 46.220 59.966 90.786 1.00 28.42 114 PHE A N 1
ATOM 885 C CA . PHE A 1 114 ? 47.289 60.772 91.347 1.00 27.27 114 PHE A CA 1
ATOM 886 C C . PHE A 1 114 ? 48.625 60.399 90.713 1.00 28.44 114 PHE A C 1
ATOM 887 O O . PHE A 1 114 ? 49.040 59.230 90.719 1.00 26.13 114 PHE A O 1
ATOM 895 N N . LYS A 1 115 ? 49.284 61.406 90.151 1.00 29.98 115 LYS A N 1
ATOM 896 C CA . LYS A 1 115 ? 50.590 61.241 89.535 1.00 30.01 115 LYS A CA 1
ATOM 897 C C . LYS A 1 115 ? 51.562 62.028 90.391 1.00 29.71 115 LYS A C 1
ATOM 898 O O . LYS A 1 115 ? 51.783 63.214 90.169 1.00 30.95 115 LYS A O 1
ATOM 904 N N . MET A 1 116 ? 52.121 61.368 91.397 1.00 31.42 116 MET A N 1
ATOM 905 C CA . MET A 1 116 ? 53.068 62.012 92.295 1.00 31.66 116 MET A CA 1
ATOM 906 C C . MET A 1 116 ? 54.278 62.529 91.550 1.00 31.49 116 MET A C 1
ATOM 907 O O . MET A 1 116 ? 54.640 62.021 90.490 1.00 33.57 116 MET A O 1
ATOM 912 N N . GLY A 1 117 ? 54.910 63.547 92.109 1.00 30.37 117 GLY A N 1
ATOM 913 C CA . GLY A 1 117 ? 56.097 64.073 91.474 1.00 30.76 117 GLY A CA 1
ATOM 914 C C . GLY A 1 117 ? 57.266 63.192 91.872 1.00 29.59 117 GLY A C 1
ATOM 915 O O . GLY A 1 117 ? 57.097 62.211 92.588 1.00 29.40 117 GLY A O 1
ATOM 916 N N . THR A 1 118 ? 58.458 63.543 91.417 1.00 30.20 118 THR A N 1
ATOM 917 C CA . THR A 1 118 ? 59.646 62.771 91.729 1.00 31.28 118 THR A CA 1
ATOM 918 C C . THR A 1 118 ? 60.369 63.389 92.918 1.00 31.11 118 THR A C 1
ATOM 919 O O . THR A 1 118 ? 59.999 64.469 93.387 1.00 29.26 118 THR A O 1
ATOM 923 N N . ASN A 1 119 ? 61.385 62.686 93.411 1.00 31.04 119 ASN A N 1
ATOM 924 C CA . ASN A 1 119 ? 62.191 63.166 94.528 1.00 31.96 119 ASN A CA 1
ATOM 925 C C . ASN A 1 119 ? 61.544 63.105 95.905 1.00 30.79 119 ASN A C 1
ATOM 926 O O . ASN A 1 119 ? 62.150 63.537 96.875 1.00 31.33 119 ASN A O 1
ATOM 931 N N . LEU A 1 120 ? 60.324 62.585 96.001 1.00 28.36 120 LEU A N 1
ATOM 932 C CA . LEU A 1 120 ? 59.668 62.479 97.296 1.00 24.88 120 LEU A CA 1
ATOM 933 C C . LEU A 1 120 ? 60.242 61.288 98.060 1.00 24.93 120 LEU A C 1
ATOM 934 O O . LEU A 1 120 ? 60.710 60.322 97.460 1.00 27.90 120 LEU A O 1
ATOM 939 N N . PRO A 1 121 ? 60.227 61.339 99.399 1.00 24.31 121 PRO A N 1
ATOM 940 C CA . PRO A 1 121 ? 60.771 60.191 100.133 1.00 22.94 121 PRO A CA 1
ATOM 941 C C . PRO A 1 121 ? 59.843 58.992 99.999 1.00 22.97 121 PRO A C 1
ATOM 942 O O . PRO A 1 121 ? 58.652 59.143 99.724 1.00 23.68 121 PRO A O 1
ATOM 946 N N . CYS A 1 122 ? 60.397 57.805 100.188 1.00 23.02 122 CYS A N 1
ATOM 947 C CA . CYS A 1 122 ? 59.625 56.583 100.116 1.00 22.63 122 CYS A CA 1
ATOM 948 C C . CYS A 1 122 ? 59.132 56.237 101.514 1.00 22.57 122 CYS A C 1
ATOM 949 O O . CYS A 1 122 ? 59.545 56.854 102.496 1.00 21.99 122 CYS A O 1
ATOM 952 N N . SER A 1 123 ? 58.238 55.260 101.600 1.00 21.54 123 SER A N 1
ATOM 953 C CA . SER A 1 123 ? 57.687 54.852 102.884 1.00 20.83 123 SER A CA 1
ATOM 954 C C . SER A 1 123 ? 58.737 54.336 103.865 1.00 20.91 123 SER A C 1
ATOM 955 O O . SER A 1 123 ? 59.528 53.446 103.550 1.00 18.16 123 SER A O 1
ATOM 958 N N . VAL A 1 124 ? 58.730 54.910 105.063 1.00 21.65 124 VAL A N 1
ATOM 959 C CA . VAL A 1 124 ? 59.659 54.512 106.104 1.00 24.36 124 VAL A CA 1
ATOM 960 C C . VAL A 1 124 ? 58.996 54.619 107.470 1.00 25.96 124 VAL A C 1
ATOM 961 O O . VAL A 1 124 ? 58.490 55.682 107.836 1.00 26.21 124 VAL A O 1
ATOM 965 N N . THR A 1 125 ? 58.990 53.506 108.204 1.00 26.55 125 THR A N 1
ATOM 966 C CA . THR A 1 125 ? 58.424 53.447 109.548 1.00 27.97 125 THR A CA 1
ATOM 967 C C . THR A 1 125 ? 59.473 52.883 110.506 1.00 26.96 125 THR A C 1
ATOM 968 O O . THR A 1 125 ? 60.158 51.922 110.178 1.00 24.20 125 THR A O 1
ATOM 972 N N . LEU A 1 126 ? 59.603 53.487 111.683 1.00 26.60 126 LEU A N 1
ATOM 973 C CA . LEU A 1 126 ? 60.555 53.001 112.673 1.00 26.32 126 LEU A CA 1
ATOM 974 C C . LEU A 1 126 ? 59.969 53.056 114.087 1.00 27.08 126 LEU A C 1
ATOM 975 O O . LEU A 1 126 ? 59.376 54.054 114.500 1.00 25.65 126 LEU A O 1
ATOM 980 N N . GLN A 1 127 ? 60.133 51.961 114.819 1.00 29.95 127 GLN A N 1
ATOM 981 C CA . GLN A 1 127 ? 59.637 51.859 116.187 1.00 33.05 127 GLN A CA 1
ATOM 982 C C . GLN A 1 127 ? 60.835 51.612 117.114 1.00 33.32 127 GLN A C 1
ATOM 983 O O . GLN A 1 127 ? 61.584 50.651 116.942 1.00 31.82 127 GLN A O 1
ATOM 989 N N . PRO A 1 128 ? 61.025 52.494 118.105 1.00 33.89 128 PRO A N 1
ATOM 990 C CA . PRO A 1 128 ? 62.099 52.476 119.105 1.00 34.69 128 PRO A CA 1
ATOM 991 C C . PRO A 1 128 ? 62.228 51.163 119.854 1.00 34.44 128 PRO A C 1
ATOM 992 O O . PRO A 1 128 ? 61.231 50.493 120.131 1.00 35.40 128 PRO A O 1
ATOM 996 N N . GLY A 1 129 ? 63.464 50.815 120.194 1.00 34.08 129 GLY A N 1
ATOM 997 C CA . GLY A 1 129 ? 63.717 49.600 120.942 1.00 34.59 129 GLY A CA 1
ATOM 998 C C . GLY A 1 129 ? 64.467 49.875 122.237 1.00 34.38 129 GLY A C 1
ATOM 999 O O . GLY A 1 129 ? 64.879 51.009 122.496 1.00 31.27 129 GLY A O 1
ATOM 1000 N N . PRO A 1 130 ? 64.660 48.844 123.075 1.00 36.41 130 PRO A N 1
ATOM 1001 C CA . PRO A 1 130 ? 65.358 48.890 124.369 1.00 37.57 130 PRO A CA 1
ATOM 1002 C C . PRO A 1 130 ? 66.745 49.561 124.355 1.00 39.02 130 PRO A C 1
ATOM 1003 O O . PRO A 1 130 ? 67.217 50.059 125.391 1.00 39.97 130 PRO A O 1
ATOM 1007 N N . ASP A 1 131 ? 67.403 49.570 123.201 1.00 37.10 131 ASP A N 1
ATOM 1008 C CA . ASP A 1 131 ? 68.713 50.191 123.114 1.00 38.09 131 ASP A CA 1
ATOM 1009 C C . ASP A 1 131 ? 68.712 51.456 122.290 1.00 37.80 131 ASP A C 1
ATOM 1010 O O . ASP A 1 131 ? 69.753 51.858 121.771 1.00 37.92 131 ASP A O 1
ATOM 1015 N N . ASP A 1 132 ? 67.547 52.089 122.177 1.00 36.62 132 ASP A N 1
ATOM 1016 C CA . ASP A 1 132 ? 67.440 53.322 121.411 1.00 34.84 132 ASP A CA 1
ATOM 1017 C C . ASP A 1 132 ? 66.947 54.477 122.265 1.00 35.35 132 ASP A C 1
ATOM 1018 O O . ASP A 1 132 ? 66.202 54.285 123.223 1.00 34.77 132 ASP A O 1
ATOM 1023 N N . THR A 1 133 ? 67.371 55.678 121.896 1.00 35.60 133 THR A N 1
ATOM 1024 C CA . THR A 1 133 ? 67.030 56.896 122.616 1.00 36.62 133 THR A CA 1
ATOM 1025 C C . THR A 1 133 ? 65.826 57.654 122.042 1.00 37.36 133 THR A C 1
ATOM 1026 O O . THR A 1 133 ? 65.074 58.295 122.784 1.00 38.21 133 THR A O 1
ATOM 1030 N N . GLY A 1 134 ? 65.639 57.570 120.730 1.00 36.05 134 GLY A N 1
ATOM 1031 C CA . GLY A 1 134 ? 64.539 58.272 120.089 1.00 36.74 134 GLY A CA 1
ATOM 1032 C C . GLY A 1 134 ? 63.127 57.751 120.302 1.00 36.18 134 GLY A C 1
ATOM 1033 O O . GLY A 1 134 ? 62.877 56.905 121.162 1.00 35.74 134 GLY A O 1
ATOM 1034 N N . LYS A 1 135 ? 62.204 58.278 119.497 1.00 35.91 135 LYS A N 1
ATOM 1035 C CA . LYS A 1 135 ? 60.782 57.923 119.545 1.00 34.42 135 LYS A CA 1
ATOM 1036 C C . LYS A 1 135 ? 60.330 57.382 118.186 1.00 30.80 135 LYS A C 1
ATOM 1037 O O . LYS A 1 135 ? 61.059 57.486 117.199 1.00 28.03 135 LYS A O 1
ATOM 1043 N N . SER A 1 136 ? 59.128 56.808 118.136 1.00 27.01 136 SER A N 1
ATOM 1044 C CA . SER A 1 136 ? 58.581 56.305 116.873 1.00 25.21 136 SER A CA 1
ATOM 1045 C C . SER A 1 136 ? 58.517 57.447 115.871 1.00 23.49 136 SER A C 1
ATOM 1046 O O . SER A 1 136 ? 58.302 58.598 116.244 1.00 24.76 136 SER A O 1
ATOM 1049 N N . CYS A 1 137 ? 58.715 57.128 114.600 1.00 23.34 137 CYS A N 1
ATOM 1050 C CA . CYS A 1 137 ? 58.663 58.127 113.544 1.00 22.62 137 CYS A CA 1
ATOM 1051 C C . CYS A 1 137 ? 58.471 57.440 112.208 1.00 22.48 137 CYS A C 1
ATOM 1052 O O . CYS A 1 137 ? 58.602 56.225 112.098 1.00 20.77 137 CYS A O 1
ATOM 1055 N N . GLY A 1 138 ? 58.143 58.221 111.189 1.00 22.86 138 GLY A N 1
ATOM 1056 C CA . GLY A 1 138 ? 57.960 57.639 109.878 1.00 21.15 138 GLY A CA 1
ATOM 1057 C C . GLY A 1 138 ? 57.481 58.621 108.831 1.00 21.48 138 GLY A C 1
ATOM 1058 O O . GLY A 1 138 ? 57.065 59.736 109.151 1.00 17.74 138 GLY A O 1
ATOM 1059 N N . VAL A 1 139 ? 57.594 58.193 107.574 1.00 22.01 139 VAL A N 1
ATOM 1060 C CA . VAL A 1 139 ? 57.136 58.939 106.410 1.00 20.11 139 VAL A CA 1
ATOM 1061 C C . VAL A 1 139 ? 56.025 58.069 105.835 1.00 20.52 139 VAL A C 1
ATOM 1062 O O . VAL A 1 139 ? 56.257 56.920 105.449 1.00 20.97 139 VAL A O 1
ATOM 1066 N N . ASP A 1 140 ? 54.832 58.646 105.780 1.00 22.60 140 ASP A N 1
ATOM 1067 C CA . ASP A 1 140 ? 53.611 57.989 105.331 1.00 24.82 140 ASP A CA 1
ATOM 1068 C C . ASP A 1 140 ? 53.002 58.586 104.062 1.00 25.55 140 ASP A C 1
ATOM 1069 O O . ASP A 1 140 ? 53.203 59.758 103.754 1.00 24.87 140 ASP A O 1
ATOM 1074 N N . PHE A 1 141 ? 52.219 57.768 103.363 1.00 25.51 141 PHE A N 1
ATOM 1075 C CA . PHE A 1 141 ? 51.492 58.199 102.177 1.00 23.86 141 PHE A CA 1
ATOM 1076 C C . PHE A 1 141 ? 50.048 57.776 102.392 1.00 23.30 141 PHE A C 1
ATOM 1077 O O . PHE A 1 141 ? 49.681 56.605 102.246 1.00 21.63 141 PHE A O 1
ATOM 1085 N N . GLU A 1 142 ? 49.229 58.744 102.769 1.00 25.02 142 GLU A N 1
ATOM 1086 C CA . GLU A 1 142 ? 47.834 58.465 103.036 1.00 28.22 142 GLU A CA 1
ATOM 1087 C C . GLU A 1 142 ? 46.867 58.985 101.979 1.00 28.12 142 GLU A C 1
ATOM 1088 O O . GLU A 1 142 ? 46.986 60.123 101.490 1.00 26.30 142 GLU A O 1
ATOM 1094 N N . VAL A 1 143 ? 45.905 58.128 101.644 1.00 25.70 143 VAL A N 1
ATOM 1095 C CA . VAL A 1 143 ? 44.875 58.434 100.667 1.00 25.47 143 VAL A CA 1
ATOM 1096 C C . VAL A 1 143 ? 43.523 58.502 101.370 1.00 27.88 143 VAL A C 1
ATOM 1097 O O . VAL A 1 143 ? 43.058 57.504 101.926 1.00 30.37 143 VAL A O 1
ATOM 1101 N N . LYS A 1 144 ? 42.893 59.673 101.346 1.00 27.66 144 LYS A N 1
ATOM 1102 C CA . LYS A 1 144 ? 41.586 59.852 101.971 1.00 26.83 144 LYS A CA 1
ATOM 1103 C C . LYS A 1 144 ? 40.528 60.220 100.942 1.00 24.57 144 LYS A C 1
ATOM 1104 O O . LYS A 1 144 ? 40.805 60.933 99.986 1.00 23.81 144 LYS A O 1
ATOM 1110 N N . ALA A 1 145 ? 39.310 59.745 101.164 1.00 22.88 145 ALA A N 1
ATOM 1111 C CA . ALA A 1 145 ? 38.177 60.075 100.304 1.00 23.38 145 ALA A CA 1
ATOM 1112 C C . ALA A 1 145 ? 37.113 60.512 101.303 1.00 22.25 145 ALA A C 1
ATOM 1113 O O . ALA A 1 145 ? 36.927 59.854 102.333 1.00 21.80 145 ALA A O 1
ATOM 1115 N N . PHE A 1 146 ? 36.442 61.627 101.031 1.00 21.55 146 PHE A N 1
ATOM 1116 C CA . PHE A 1 146 ? 35.426 62.115 101.955 1.00 25.54 146 PHE A CA 1
ATOM 1117 C C . PHE A 1 146 ? 34.397 63.008 101.285 1.00 27.41 146 PHE A C 1
ATOM 1118 O O . PHE A 1 146 ? 34.582 63.426 100.144 1.00 27.97 146 PHE A O 1
ATOM 1126 N N . CYS A 1 147 ? 33.306 63.275 102.005 1.00 31.53 147 CYS A N 1
ATOM 1127 C CA . CYS A 1 147 ? 32.202 64.117 101.527 1.00 32.11 147 CYS A CA 1
ATOM 1128 C C . CYS A 1 147 ? 32.270 65.448 102.271 1.00 31.12 147 CYS A C 1
ATOM 1129 O O . CYS A 1 147 ? 32.381 65.469 103.490 1.00 27.83 147 CYS A O 1
ATOM 1132 N N . ALA A 1 148 ? 32.186 66.556 101.546 1.00 31.59 148 ALA A N 1
ATOM 1133 C CA . ALA A 1 148 ? 32.253 67.860 102.189 1.00 33.28 148 ALA A CA 1
ATOM 1134 C C . ALA A 1 148 ? 31.903 68.985 101.223 1.00 34.63 148 ALA A C 1
ATOM 1135 O O . ALA A 1 148 ? 31.767 68.760 100.018 1.00 33.62 148 ALA A O 1
ATOM 1137 N N . GLU A 1 149 ? 31.765 70.193 101.767 1.00 36.51 149 GLU A N 1
ATOM 1138 C CA . GLU A 1 149 ? 31.444 71.379 100.975 1.00 40.30 149 GLU A CA 1
ATOM 1139 C C . GLU A 1 149 ? 32.692 71.801 100.222 1.00 40.59 149 GLU A C 1
ATOM 1140 O O . GLU A 1 149 ? 32.644 72.063 99.024 1.00 41.94 149 GLU A O 1
ATOM 1146 N N . ASN A 1 150 ? 33.807 71.873 100.938 1.00 41.62 150 ASN A N 1
ATOM 1147 C CA . ASN A 1 150 ? 35.088 72.225 100.336 1.00 43.18 150 ASN A CA 1
ATOM 1148 C C . ASN A 1 150 ? 36.237 71.630 101.145 1.00 43.30 150 ASN A C 1
ATOM 1149 O O . ASN A 1 150 ? 36.025 71.076 102.226 1.00 43.24 150 ASN A O 1
ATOM 1154 N N . LEU A 1 151 ? 37.450 71.734 100.611 1.00 43.78 151 LEU A N 1
ATOM 1155 C CA . LEU A 1 151 ? 38.633 71.205 101.276 1.00 43.15 151 LEU A CA 1
ATOM 1156 C C . LEU A 1 151 ? 38.949 71.959 102.563 1.00 45.20 151 LEU A C 1
ATOM 1157 O O . LEU A 1 151 ? 39.757 71.514 103.380 1.00 44.59 151 LEU A O 1
ATOM 1162 N N . GLU A 1 152 ? 38.303 73.103 102.743 1.00 47.45 152 GLU A N 1
ATOM 1163 C CA . GLU A 1 152 ? 38.535 73.924 103.921 1.00 49.15 152 GLU A CA 1
ATOM 1164 C C . GLU A 1 152 ? 37.838 73.339 105.144 1.00 49.15 152 GLU A C 1
ATOM 1165 O O . GLU A 1 152 ? 38.315 73.489 106.266 1.00 48.34 152 GLU A O 1
ATOM 1171 N N . GLU A 1 153 ? 36.714 72.661 104.924 1.00 50.74 153 GLU A N 1
ATOM 1172 C CA . GLU A 1 153 ? 35.964 72.053 106.021 1.00 51.82 153 GLU A CA 1
ATOM 1173 C C . GLU A 1 153 ? 36.788 71.066 106.831 1.00 52.49 153 GLU A C 1
ATOM 1174 O O . GLU A 1 153 ? 37.627 70.340 106.289 1.00 50.00 153 GLU A O 1
ATOM 1180 N N . LYS A 1 154 ? 36.544 71.044 108.137 1.00 55.23 154 LYS A N 1
ATOM 1181 C CA . LYS A 1 154 ? 37.232 70.103 109.009 1.00 58.27 154 LYS A CA 1
ATOM 1182 C C . LYS A 1 154 ? 36.648 68.753 108.600 1.00 58.63 154 LYS A C 1
ATOM 1183 O O . LYS A 1 154 ? 35.446 68.645 108.349 1.00 57.77 154 LYS A O 1
ATOM 1189 N N . ILE A 1 155 ? 37.485 67.727 108.514 1.00 59.65 155 ILE A N 1
ATOM 1190 C CA . ILE A 1 155 ? 36.993 66.416 108.102 1.00 60.03 155 ILE A CA 1
ATOM 1191 C C . ILE A 1 155 ? 36.614 65.532 109.284 1.00 59.81 155 ILE A C 1
ATOM 1192 O O . ILE A 1 155 ? 37.377 65.383 110.239 1.00 60.03 155 ILE A O 1
ATOM 1197 N N . HIS A 1 156 ? 35.424 64.948 109.202 1.00 58.81 156 HIS A N 1
ATOM 1198 C CA . HIS A 1 156 ? 34.906 64.072 110.243 1.00 57.65 156 HIS A CA 1
ATOM 1199 C C . HIS A 1 156 ? 35.018 62.630 109.766 1.00 55.86 156 HIS A C 1
ATOM 1200 O O . HIS A 1 156 ? 34.646 62.310 108.638 1.00 56.08 156 HIS A O 1
ATOM 1207 N N . LYS A 1 157 ? 35.525 61.765 110.633 1.00 53.39 157 LYS A N 1
ATOM 1208 C CA . LYS A 1 157 ? 35.724 60.363 110.298 1.00 51.83 157 LYS A CA 1
ATOM 1209 C C . LYS A 1 157 ? 34.498 59.561 109.876 1.00 49.98 157 LYS A C 1
ATOM 1210 O O . LYS A 1 157 ? 34.628 58.593 109.129 1.00 49.66 157 LYS A O 1
ATOM 1216 N N . ARG A 1 158 ? 33.313 59.948 110.336 1.00 47.40 158 ARG A N 1
ATOM 1217 C CA . ARG A 1 158 ? 32.116 59.182 110.002 1.00 45.62 158 ARG A CA 1
ATOM 1218 C C . ARG A 1 158 ? 31.844 59.021 108.501 1.00 44.07 158 ARG A C 1
ATOM 1219 O O . ARG A 1 158 ? 31.389 57.961 108.071 1.00 42.14 158 ARG A O 1
ATOM 1227 N N . ASN A 1 159 ? 32.119 60.051 107.701 1.00 43.10 159 ASN A N 1
ATOM 1228 C CA . ASN A 1 159 ? 31.890 59.940 106.259 1.00 41.77 159 ASN A CA 1
ATOM 1229 C C . ASN A 1 159 ? 33.147 60.138 105.413 1.00 38.96 159 ASN A C 1
ATOM 1230 O O . ASN A 1 159 ? 33.150 60.879 104.428 1.00 37.45 159 ASN A O 1
ATOM 1235 N N . SER A 1 160 ? 34.213 59.454 105.812 1.00 36.47 160 SER A N 1
ATOM 1236 C CA . SER A 1 160 ? 35.478 59.503 105.100 1.00 34.54 160 SER A CA 1
ATOM 1237 C C . SER A 1 160 ? 36.217 58.186 105.318 1.00 31.22 160 SER A C 1
ATOM 1238 O O . SER A 1 160 ? 36.028 57.539 106.343 1.00 30.73 160 SER A O 1
ATOM 1241 N N . VAL A 1 161 ? 37.027 57.788 104.339 1.00 29.18 161 VAL A N 1
ATOM 1242 C CA . VAL A 1 161 ? 37.830 56.576 104.430 1.00 28.33 161 VAL A CA 1
ATOM 1243 C C . VAL A 1 161 ? 39.282 57.003 104.264 1.00 28.63 161 VAL A C 1
ATOM 1244 O O . VAL A 1 161 ? 39.590 57.901 103.488 1.00 28.78 161 VAL A O 1
ATOM 1248 N N . GLN A 1 162 ? 40.161 56.344 105.001 1.00 31.35 162 GLN A N 1
ATOM 1249 C CA . GLN A 1 162 ? 41.585 56.606 104.958 1.00 33.94 162 GLN A CA 1
ATOM 1250 C C . GLN A 1 162 ? 42.325 55.337 104.583 1.00 35.27 162 GLN A C 1
ATOM 1251 O O . GLN A 1 162 ? 42.028 54.268 105.104 1.00 37.20 162 GLN A O 1
ATOM 1257 N N . LEU A 1 163 ? 43.299 55.473 103.693 1.00 35.41 163 LEU A N 1
ATOM 1258 C CA . LEU A 1 163 ? 44.091 54.347 103.233 1.00 35.61 163 LEU A CA 1
ATOM 1259 C C . LEU A 1 163 ? 45.574 54.717 103.268 1.00 32.60 163 LEU A C 1
ATOM 1260 O O . LEU A 1 163 ? 45.946 55.827 102.896 1.00 32.06 163 LEU A O 1
ATOM 1265 N N . VAL A 1 164 ? 46.421 53.792 103.708 1.00 27.81 164 VAL A N 1
ATOM 1266 C CA . VAL A 1 164 ? 47.855 54.035 103.710 1.00 25.88 164 VAL A CA 1
ATOM 1267 C C . VAL A 1 164 ? 48.501 53.139 102.653 1.00 24.89 164 VAL A C 1
ATOM 1268 O O . VAL A 1 164 ? 48.525 51.917 102.784 1.00 24.95 164 VAL A O 1
ATOM 1272 N N . ILE A 1 165 ? 49.001 53.750 101.590 1.00 24.40 165 ILE A N 1
ATOM 1273 C CA . ILE A 1 165 ? 49.661 52.992 100.537 1.00 23.46 165 ILE A CA 1
ATOM 1274 C C . ILE A 1 165 ? 51.166 53.107 100.763 1.00 21.96 165 ILE A C 1
ATOM 1275 O O . ILE A 1 165 ? 51.619 53.934 101.542 1.00 21.78 165 ILE A O 1
ATOM 1280 N N . ARG A 1 166 ? 51.939 52.266 100.096 1.00 20.48 166 ARG A N 1
ATOM 1281 C CA . ARG A 1 166 ? 53.386 52.353 100.217 1.00 21.23 166 ARG A CA 1
ATOM 1282 C C . ARG A 1 166 ? 53.973 52.827 98.896 1.00 20.64 166 ARG A C 1
ATOM 1283 O O . ARG A 1 166 ? 53.469 52.495 97.819 1.00 19.50 166 ARG A O 1
ATOM 1291 N N . LYS A 1 167 ? 55.021 53.635 98.981 1.00 20.99 167 LYS A N 1
ATOM 1292 C CA . LYS A 1 167 ? 55.720 54.077 97.787 1.00 20.01 167 LYS A CA 1
ATOM 1293 C C . LYS A 1 167 ? 57.091 53.476 98.008 1.00 19.80 167 LYS A C 1
ATOM 1294 O O . LYS A 1 167 ? 57.827 53.928 98.882 1.00 20.86 167 LYS A O 1
ATOM 1300 N N . VAL A 1 168 ? 57.407 52.430 97.251 1.00 20.53 168 VAL A N 1
ATOM 1301 C CA . VAL A 1 168 ? 58.696 51.767 97.372 1.00 23.22 168 VAL A CA 1
ATOM 1302 C C . VAL A 1 168 ? 59.664 52.226 96.284 1.00 26.59 168 VAL A C 1
ATOM 1303 O O . VAL A 1 168 ? 59.250 52.696 95.220 1.00 25.71 168 VAL A O 1
ATOM 1307 N N . GLN A 1 169 ? 60.956 52.080 96.570 1.00 28.50 169 GLN A N 1
ATOM 1308 C CA . GLN A 1 169 ? 62.014 52.536 95.680 1.00 31.21 169 GLN A CA 1
ATOM 1309 C C . GLN A 1 169 ? 62.706 51.485 94.821 1.00 33.32 169 GLN A C 1
ATOM 1310 O O . GLN A 1 169 ? 63.151 50.461 95.320 1.00 33.27 169 GLN A O 1
ATOM 1316 N N . PHE A 1 170 ? 62.800 51.764 93.524 1.00 36.93 170 PHE A N 1
ATOM 1317 C CA . PHE A 1 170 ? 63.495 50.885 92.590 1.00 40.06 170 PHE A CA 1
ATOM 1318 C C . PHE A 1 170 ? 64.684 51.660 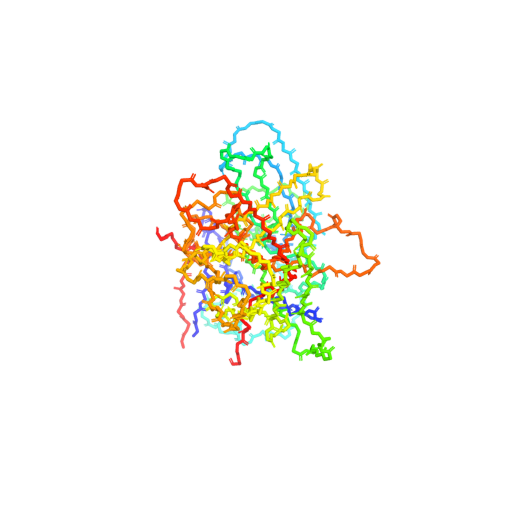92.021 1.00 42.83 170 PHE A C 1
ATOM 1319 O O . PHE A 1 170 ? 64.617 52.878 91.880 1.00 41.12 170 PHE A O 1
ATOM 1327 N N . AL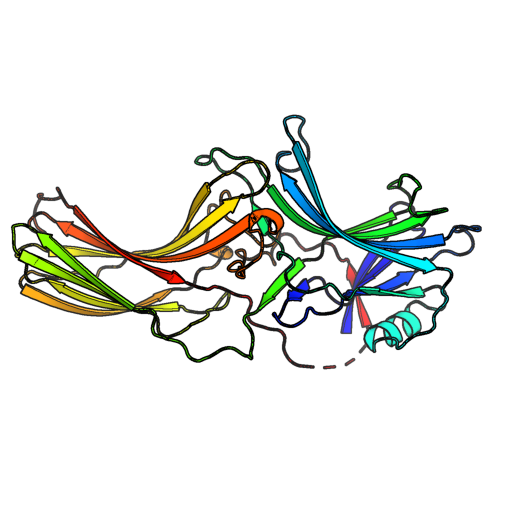A A 1 171 ? 65.764 50.949 91.700 1.00 49.36 171 ALA A N 1
ATOM 1328 C CA . ALA A 1 171 ? 66.978 51.564 91.157 1.00 55.91 171 ALA A CA 1
ATOM 1329 C C . ALA A 1 171 ? 66.927 51.641 89.637 1.00 60.06 171 ALA A C 1
ATOM 1330 O O . ALA A 1 171 ? 66.947 50.615 88.959 1.00 60.23 171 ALA A O 1
ATOM 1332 N N . PRO A 1 172 ? 66.916 52.868 89.088 1.00 64.24 172 PRO A N 1
ATOM 1333 C CA . PRO A 1 172 ? 66.856 53.196 87.658 1.00 67.48 172 PRO A CA 1
ATOM 1334 C C . PRO A 1 172 ? 67.429 52.169 86.700 1.00 70.69 172 PRO A C 1
ATOM 1335 O O . PRO A 1 172 ? 68.536 51.670 86.897 1.00 71.03 172 PRO A O 1
ATOM 1339 N N . ALA A 1 173 ? 66.660 51.860 85.659 1.00 74.84 173 ALA A N 1
ATOM 1340 C CA . ALA A 1 173 ? 67.104 50.929 84.629 1.00 78.49 173 ALA A CA 1
ATOM 1341 C C . ALA A 1 173 ? 68.120 51.742 83.832 1.00 80.63 173 ALA A C 1
ATOM 1342 O O . ALA A 1 173 ? 68.877 51.213 83.015 1.00 81.25 173 ALA A O 1
ATOM 1344 N N . ASN A 1 174 ? 68.117 53.044 84.105 1.00 83.08 174 ASN A N 1
ATOM 1345 C CA . ASN A 1 174 ? 69.008 53.999 83.469 1.00 85.77 174 ASN A CA 1
ATOM 1346 C C . ASN A 1 174 ? 70.232 54.207 84.359 1.00 87.63 174 ASN A C 1
ATOM 1347 O O . ASN A 1 174 ? 70.652 55.342 84.594 1.00 88.10 174 ASN A O 1
ATOM 1352 N N . LEU A 1 175 ? 70.790 53.107 84.863 1.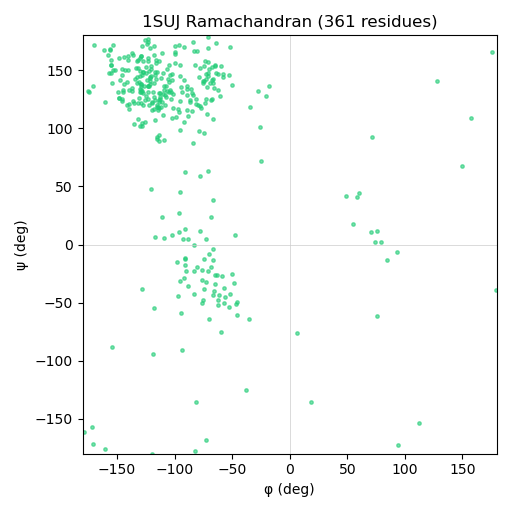00 89.13 175 LEU A N 1
ATOM 1353 C CA . LEU A 1 175 ? 71.969 53.163 85.724 1.00 90.19 175 LEU A CA 1
ATOM 1354 C C . LEU A 1 175 ? 73.075 52.224 85.260 1.00 90.42 175 LEU A C 1
ATOM 1355 O O . LEU A 1 175 ? 72.823 51.072 84.902 1.00 90.53 175 LEU A O 1
ATOM 1360 N N . GLY A 1 176 ? 74.303 52.730 85.281 1.00 90.60 176 GLY A N 1
ATOM 1361 C CA . GLY A 1 176 ? 75.450 51.942 84.871 1.00 90.36 176 GLY A CA 1
ATOM 1362 C C . GLY A 1 176 ? 76.742 52.677 85.183 1.00 90.17 176 GLY A C 1
ATOM 1363 O O . GLY A 1 176 ? 76.768 53.553 86.053 1.00 89.97 176 GLY A O 1
ATOM 1364 N N . VAL A 1 177 ? 77.812 52.325 84.475 1.00 89.34 177 VAL A N 1
ATOM 1365 C CA . VAL A 1 177 ? 79.114 52.961 84.670 1.00 88.04 177 VAL A CA 1
ATOM 1366 C C . VAL A 1 177 ? 79.576 52.797 86.123 1.00 87.04 177 VAL A C 1
ATOM 1367 O O . VAL A 1 177 ? 80.124 53.728 86.724 1.00 86.66 177 VAL A O 1
ATOM 1371 N N . ALA A 1 178 ? 79.354 51.607 86.677 1.00 84.97 178 ALA A N 1
ATOM 1372 C CA . ALA A 1 178 ? 79.730 51.310 88.060 1.00 82.45 178 ALA A CA 1
ATOM 1373 C C . ALA A 1 178 ? 81.245 51.269 88.272 1.00 79.72 178 ALA A C 1
ATOM 1374 O O . ALA A 1 178 ? 81.958 50.529 87.589 1.00 79.77 178 ALA A O 1
ATOM 1376 N N . PRO A 1 179 ? 81.754 52.074 89.226 1.00 76.73 179 PRO A N 1
ATOM 1377 C CA . PRO A 1 179 ? 83.188 52.132 89.536 1.00 72.69 179 PRO A CA 1
ATOM 1378 C C . PRO A 1 179 ? 83.751 50.782 89.980 1.00 69.34 179 PRO A C 1
ATOM 1379 O O . PRO A 1 179 ? 84.449 50.117 89.211 1.00 69.95 179 PRO A O 1
ATOM 1383 N N . LYS A 1 180 ? 83.436 50.393 91.215 1.00 64.45 180 LYS A N 1
ATOM 1384 C CA . LYS A 1 180 ? 83.887 49.132 91.822 1.00 60.20 180 LYS A CA 1
ATOM 1385 C C . LYS A 1 180 ? 83.836 49.279 93.334 1.00 55.04 180 LYS A C 1
ATOM 1386 O O . LYS A 1 180 ? 84.655 50.000 93.907 1.00 54.55 180 LYS A O 1
ATOM 1392 N N . THR A 1 181 ? 82.885 48.604 93.976 1.00 48.38 181 THR A N 1
ATOM 1393 C CA . THR A 1 181 ? 82.755 48.680 95.429 1.00 42.82 181 THR A CA 1
ATOM 1394 C C . THR A 1 181 ? 83.708 47.693 96.083 1.00 38.13 181 THR A C 1
ATOM 1395 O O . THR A 1 181 ? 83.339 46.560 96.369 1.00 36.05 181 THR A O 1
ATOM 1399 N N . GLU A 1 182 ? 84.935 48.131 96.316 1.00 35.19 182 GLU A N 1
ATOM 1400 C CA . GLU A 1 182 ? 85.951 47.289 96.927 1.00 34.34 182 GLU A CA 1
ATOM 1401 C C . GLU A 1 182 ? 86.784 48.099 97.902 1.00 31.41 182 GLU A C 1
ATOM 1402 O O . GLU A 1 182 ? 86.832 49.322 97.824 1.00 31.21 182 GLU A O 1
ATOM 1408 N N . ILE A 1 183 ? 87.439 47.411 98.826 1.00 28.09 183 ILE A N 1
ATOM 1409 C CA . ILE A 1 183 ? 88.286 48.086 99.774 1.00 25.26 183 ILE A CA 1
ATOM 1410 C C . ILE A 1 183 ? 89.322 47.140 100.338 1.00 26.18 183 ILE A C 1
ATOM 1411 O O . ILE A 1 183 ? 89.092 45.934 100.462 1.00 25.55 183 ILE A O 1
ATOM 1416 N N . THR A 1 184 ? 90.483 47.698 100.648 1.00 26.57 184 THR A N 1
ATOM 1417 C CA . THR A 1 184 ? 91.575 46.931 101.207 1.00 27.39 184 THR A CA 1
ATOM 1418 C C . THR A 1 184 ? 92.298 47.835 102.187 1.00 26.84 184 THR A C 1
ATOM 1419 O O . THR A 1 184 ? 92.578 48.995 101.883 1.00 23.76 184 THR A O 1
ATOM 1423 N N . ARG A 1 185 ? 92.566 47.301 103.375 1.00 25.96 185 ARG A N 1
ATOM 1424 C CA . ARG A 1 185 ? 93.250 48.045 104.417 1.00 27.87 185 ARG A CA 1
ATOM 1425 C C . ARG A 1 185 ? 94.293 47.159 105.081 1.00 30.13 185 ARG A C 1
ATOM 1426 O O . ARG A 1 185 ? 94.285 45.943 104.910 1.00 30.27 185 ARG A O 1
ATOM 1434 N N . GLN A 1 186 ? 95.203 47.783 105.822 1.00 32.33 186 GLN A N 1
ATOM 1435 C CA . GLN A 1 186 ? 96.252 47.061 106.520 1.00 31.56 186 GLN A CA 1
ATOM 1436 C C . GLN A 1 186 ? 96.126 47.372 107.999 1.00 30.42 186 GLN A C 1
ATOM 1437 O O . GLN A 1 186 ? 95.830 48.497 108.382 1.00 29.19 186 GLN A O 1
ATOM 1443 N N . PHE A 1 187 ? 96.345 46.368 108.829 1.00 30.77 187 PHE A N 1
ATOM 1444 C CA . PHE A 1 187 ? 96.292 46.564 110.263 1.00 33.03 187 PHE A CA 1
ATOM 1445 C C . PHE A 1 187 ? 97.557 45.949 110.835 1.00 34.18 187 PHE A C 1
ATOM 1446 O O . PHE A 1 187 ? 97.866 44.786 110.567 1.00 35.19 187 PHE A O 1
ATOM 1454 N N . MET A 1 188 ? 98.298 46.745 111.598 1.00 35.62 188 MET A N 1
ATOM 1455 C CA . MET A 1 188 ? 99.544 46.285 112.200 1.00 37.09 188 MET A CA 1
ATOM 1456 C C . MET A 1 188 ? 99.335 45.551 113.512 1.00 37.12 188 MET A C 1
ATOM 1457 O O . MET A 1 188 ? 98.664 46.035 114.421 1.00 36.19 188 MET A O 1
ATOM 1462 N N . LEU A 1 189 ? 99.918 44.365 113.588 1.00 38.05 189 LEU A N 1
ATOM 1463 C CA . LEU A 1 189 ? 99.851 43.533 114.775 1.00 38.10 189 LEU A CA 1
ATOM 1464 C C . LEU A 1 189 ? 101.305 43.177 115.078 1.00 39.00 189 LEU A C 1
ATOM 1465 O O . LEU A 1 189 ? 101.905 42.356 114.381 1.00 39.75 189 LEU A O 1
ATOM 1470 N N . SER A 1 190 ? 101.871 43.824 116.097 1.00 38.72 190 SER A N 1
ATOM 1471 C CA . SER A 1 190 ? 103.256 43.594 116.491 1.00 38.05 190 SER A CA 1
ATOM 1472 C C . SER A 1 190 ? 104.198 43.919 115.337 1.00 38.90 190 SER A C 1
ATOM 1473 O O . SER A 1 190 ? 105.119 43.158 115.039 1.00 37.67 190 SER A O 1
ATOM 1476 N N . ASP A 1 191 ? 103.940 45.050 114.682 1.00 40.70 191 ASP A N 1
ATOM 1477 C CA . ASP A 1 191 ? 104.754 45.534 113.561 1.00 42.02 191 ASP A CA 1
ATOM 1478 C C . ASP A 1 191 ? 104.655 44.759 112.254 1.00 40.58 191 ASP A C 1
ATOM 1479 O O . ASP A 1 191 ? 105.457 44.981 111.346 1.00 41.91 191 ASP A O 1
ATOM 1484 N N . ARG A 1 192 ? 103.687 43.856 112.149 1.00 39.08 192 ARG A N 1
ATOM 1485 C CA . ARG A 1 192 ? 103.518 43.065 110.931 1.00 35.99 192 ARG A CA 1
ATOM 1486 C C . ARG A 1 192 ? 102.103 43.244 110.374 1.00 33.42 192 ARG A C 1
ATOM 1487 O O . ARG A 1 192 ? 101.123 43.230 111.116 1.00 32.45 192 ARG A O 1
ATOM 1495 N N . PRO A 1 193 ? 101.985 43.415 109.050 1.00 31.58 193 PRO A N 1
ATOM 1496 C CA . PRO A 1 193 ? 100.707 43.611 108.356 1.00 29.87 193 PRO A CA 1
ATOM 1497 C C . PRO A 1 193 ? 99.694 42.468 108.327 1.00 27.85 193 PRO A C 1
ATOM 1498 O O . PRO A 1 193 ? 100.042 41.296 108.226 1.00 28.12 193 PRO A O 1
ATOM 1502 N N . LEU A 1 194 ? 98.429 42.852 108.426 1.00 25.47 194 LEU A N 1
ATOM 1503 C CA . LEU A 1 194 ? 97.302 41.940 108.319 1.00 23.39 194 LEU A CA 1
ATOM 1504 C C . LEU A 1 194 ? 96.454 42.693 107.311 1.00 20.95 194 LEU A C 1
ATOM 1505 O O . LEU A 1 194 ? 95.824 43.686 107.650 1.00 19.52 194 LEU A O 1
ATOM 1510 N N . HIS A 1 195 ? 96.490 42.254 106.059 1.00 22.38 195 HIS A N 1
ATOM 1511 C CA . HIS A 1 195 ? 95.710 42.882 105.000 1.00 20.35 195 HIS A CA 1
ATOM 1512 C C . HIS A 1 195 ? 94.352 42.204 104.964 1.00 21.90 195 HIS A C 1
ATOM 1513 O O . HIS A 1 195 ? 94.258 40.978 105.066 1.00 20.84 195 HIS A O 1
ATOM 1520 N N . LEU A 1 196 ? 93.299 43.004 104.835 1.00 22.82 196 LEU A N 1
ATOM 1521 C CA . LEU A 1 196 ? 91.941 42.487 104.753 1.00 21.11 196 LEU A CA 1
ATOM 1522 C C . LEU A 1 196 ? 91.313 43.264 103.623 1.00 22.26 196 LEU A C 1
ATOM 1523 O O . LEU A 1 196 ? 91.291 44.491 103.656 1.00 22.13 196 LEU A O 1
ATOM 1528 N N . GLU A 1 197 ? 90.833 42.546 102.610 1.00 25.10 197 GLU A N 1
ATOM 1529 C CA . GLU A 1 197 ? 90.205 43.152 101.439 1.00 24.60 197 GLU A CA 1
ATOM 1530 C C . GLU A 1 197 ? 88.786 42.602 101.227 1.00 24.63 197 GLU A C 1
ATOM 1531 O O . GLU A 1 197 ? 88.529 41.417 101.442 1.00 21.82 197 GLU A O 1
ATOM 1537 N N . ALA A 1 198 ? 87.863 43.471 100.820 1.00 25.42 198 ALA A N 1
ATOM 1538 C CA . ALA A 1 198 ? 86.483 43.052 100.566 1.00 26.50 198 ALA A CA 1
ATOM 1539 C C . ALA A 1 198 ? 85.919 43.754 99.340 1.00 25.88 198 ALA A C 1
ATOM 1540 O O . ALA A 1 198 ? 86.310 44.877 99.023 1.00 25.59 198 ALA A O 1
ATOM 1542 N N . SER A 1 199 ? 85.003 43.088 98.646 1.00 25.36 199 SER A N 1
ATOM 1543 C CA . SER A 1 199 ? 84.393 43.677 97.462 1.00 26.09 199 SER A CA 1
ATOM 1544 C C . SER A 1 199 ? 83.024 43.098 97.161 1.00 26.04 199 SER A C 1
ATOM 1545 O O . SER A 1 199 ? 82.712 41.962 97.535 1.00 26.90 199 SER A O 1
ATOM 1548 N N . LEU A 1 200 ? 82.210 43.899 96.484 1.00 26.35 200 LEU A N 1
ATOM 1549 C CA . LEU A 1 200 ? 80.873 43.496 96.080 1.00 27.75 200 LEU A CA 1
ATOM 1550 C C . LEU A 1 200 ? 80.892 43.339 94.573 1.00 30.75 200 LEU A C 1
ATOM 1551 O O . LEU A 1 200 ? 81.605 44.062 93.879 1.00 29.61 200 LEU A O 1
ATOM 1556 N N . ASP A 1 201 ? 80.099 42.402 94.067 1.00 34.32 201 ASP A N 1
ATOM 1557 C CA . ASP A 1 201 ? 80.041 42.151 92.631 1.00 37.96 201 ASP A CA 1
ATOM 1558 C C . ASP A 1 201 ? 79.106 43.090 91.856 1.00 37.35 201 ASP A C 1
ATOM 1559 O O . ASP A 1 201 ? 79.284 43.284 90.657 1.00 34.90 201 ASP A O 1
ATOM 1564 N N . LYS A 1 202 ? 78.135 43.690 92.546 1.00 37.81 202 LYS A N 1
ATOM 1565 C CA . LYS A 1 202 ? 77.168 44.576 91.894 1.00 38.21 202 LYS A CA 1
ATOM 1566 C C . LYS A 1 202 ? 77.091 45.997 92.456 1.00 38.23 202 LYS A C 1
ATOM 1567 O O . LYS A 1 202 ? 77.757 46.340 93.431 1.00 38.93 202 LYS A O 1
ATOM 1573 N N . GLU A 1 203 ? 76.255 46.817 91.826 1.00 38.35 203 GLU A N 1
ATOM 1574 C CA . GLU A 1 203 ? 76.068 48.203 92.238 1.00 38.08 203 GLU A CA 1
ATOM 1575 C C . GLU A 1 203 ? 74.842 48.318 93.129 1.00 34.28 203 GLU A C 1
ATOM 1576 O O . GLU A 1 203 ? 74.862 48.997 94.143 1.00 35.61 203 GLU A O 1
ATOM 1582 N N . ILE A 1 204 ? 73.768 47.656 92.734 1.00 32.01 204 ILE A N 1
ATOM 1583 C CA . ILE A 1 204 ? 72.534 47.690 93.497 1.00 30.97 204 ILE A CA 1
ATOM 1584 C C . ILE A 1 204 ? 72.025 46.287 93.747 1.00 28.75 204 ILE A C 1
ATOM 1585 O O . ILE A 1 204 ? 72.062 45.436 92.859 1.00 27.74 204 ILE A O 1
ATOM 1590 N N . TYR A 1 205 ? 71.558 46.057 94.968 1.00 26.24 205 TYR A N 1
ATOM 1591 C CA . TYR A 1 205 ? 70.997 44.774 95.340 1.00 26.11 205 TYR A CA 1
ATOM 1592 C C . TYR A 1 205 ? 69.525 45.007 95.669 1.00 26.21 205 TYR A C 1
ATOM 1593 O O . TYR A 1 205 ? 69.124 46.135 95.958 1.00 24.93 205 TYR A O 1
ATOM 1602 N N . TYR A 1 206 ? 68.732 43.942 95.613 1.00 27.54 206 TYR A N 1
ATOM 1603 C CA . TYR A 1 206 ? 67.298 44.025 95.861 1.00 28.94 206 TYR A CA 1
ATOM 1604 C C . TYR A 1 206 ? 66.865 43.120 96.993 1.00 27.96 206 TYR A C 1
ATOM 1605 O O . TYR A 1 206 ? 67.464 42.067 97.223 1.00 28.96 206 TYR A O 1
ATOM 1614 N N . HIS A 1 207 ? 65.827 43.548 97.703 1.00 27.04 207 HIS A N 1
ATOM 1615 C CA . HIS A 1 207 ? 65.280 42.796 98.826 1.00 29.06 207 HIS A CA 1
ATOM 1616 C C . HIS A 1 207 ? 65.018 41.346 98.432 1.00 30.79 207 HIS A C 1
ATOM 1617 O O . HIS A 1 207 ? 64.505 41.076 97.343 1.00 31.45 207 HIS A O 1
ATOM 1624 N N . GLY A 1 208 ? 65.373 40.426 99.326 1.00 32.48 208 GLY A N 1
ATOM 1625 C CA . GLY A 1 208 ? 65.186 39.005 99.075 1.00 33.88 208 GLY A CA 1
ATOM 1626 C C . GLY A 1 208 ? 66.255 38.404 98.173 1.00 35.69 208 GLY A C 1
ATOM 1627 O O . GLY A 1 208 ? 66.221 37.217 97.855 1.00 36.29 208 GLY A O 1
ATOM 1628 N N . GLU A 1 209 ? 67.225 39.218 97.777 1.00 35.60 209 GLU A N 1
ATOM 1629 C CA . GLU A 1 209 ? 68.289 38.771 96.879 1.00 35.97 209 GLU A CA 1
ATOM 1630 C C . GLU A 1 209 ? 69.652 38.548 97.568 1.00 33.92 209 GLU A C 1
ATOM 1631 O O . GLU A 1 209 ? 70.042 39.284 98.470 1.00 33.18 209 GLU A O 1
ATOM 1637 N N . PRO A 1 210 ? 70.392 37.515 97.141 1.00 32.67 210 PRO A N 1
ATOM 1638 C CA . PRO A 1 210 ? 71.708 37.183 97.702 1.00 30.62 210 PRO A CA 1
ATOM 1639 C C . PRO A 1 210 ? 72.799 38.233 97.446 1.00 29.13 210 PRO A C 1
ATOM 1640 O O . PRO A 1 210 ? 72.938 38.739 96.333 1.00 29.83 210 PRO A O 1
ATOM 1644 N N . ILE A 1 211 ? 73.570 38.561 98.479 1.00 27.59 211 ILE A N 1
ATOM 1645 C CA . ILE A 1 211 ? 74.667 39.504 98.326 1.00 26.19 211 ILE A CA 1
ATOM 1646 C C . ILE A 1 211 ? 75.962 38.723 98.506 1.00 25.94 211 ILE A C 1
ATOM 1647 O O . ILE A 1 211 ? 76.203 38.148 99.569 1.00 27.74 211 ILE A O 1
ATOM 1652 N N . ASN A 1 212 ? 76.784 38.691 97.463 1.00 24.64 212 ASN A N 1
ATOM 1653 C CA . ASN A 1 212 ? 78.050 37.984 97.509 1.00 23.84 212 ASN A CA 1
ATOM 1654 C C . ASN A 1 212 ? 79.169 38.947 97.871 1.00 23.37 212 ASN A C 1
ATOM 1655 O O . ASN A 1 212 ? 79.381 39.963 97.210 1.00 21.77 212 ASN A O 1
ATOM 1660 N N . VAL A 1 213 ? 79.873 38.615 98.944 1.00 21.62 213 VAL A N 1
ATOM 1661 C CA . VAL A 1 213 ? 80.949 39.442 99.443 1.00 20.75 213 VAL A CA 1
ATOM 1662 C C . VAL A 1 213 ? 82.274 38.704 99.311 1.00 21.81 213 VAL A C 1
ATOM 1663 O O . VAL A 1 213 ? 82.491 37.663 99.937 1.00 20.18 213 VAL A O 1
ATOM 1667 N N . ASN A 1 214 ? 83.160 39.253 98.493 1.00 22.91 214 ASN A N 1
ATOM 1668 C CA . ASN A 1 214 ? 84.471 38.659 98.284 1.00 26.70 214 ASN A CA 1
ATOM 1669 C C . ASN A 1 214 ? 85.429 39.126 99.377 1.00 26.62 214 ASN A C 1
ATOM 1670 O O . ASN A 1 214 ? 85.539 40.323 99.653 1.00 27.41 214 ASN A O 1
ATOM 1675 N N . VAL A 1 215 ? 86.115 38.171 99.995 1.00 25.58 215 VAL A N 1
ATOM 1676 C CA . VAL A 1 215 ? 87.053 38.467 101.064 1.00 26.79 215 VAL A CA 1
ATOM 1677 C C . VAL A 1 215 ? 88.437 37.887 100.794 1.00 28.13 215 VAL A C 1
ATOM 1678 O O . VAL A 1 215 ? 88.591 36.686 100.555 1.00 27.45 215 VAL A O 1
ATOM 1682 N N . LYS A 1 216 ? 89.441 38.751 100.822 1.00 28.02 216 LYS A N 1
ATOM 1683 C CA . LYS A 1 216 ? 90.819 38.323 100.633 1.00 28.29 216 LYS A CA 1
ATOM 1684 C C . LYS A 1 216 ? 91.569 38.784 101.864 1.00 27.09 216 LYS A C 1
ATOM 1685 O O . LYS A 1 216 ? 91.524 39.960 102.217 1.00 26.63 216 LYS A O 1
ATOM 1691 N N . ILE A 1 217 ? 92.240 37.845 102.521 1.00 25.79 217 ILE A N 1
ATOM 1692 C CA . ILE A 1 217 ? 93.005 38.126 103.723 1.00 23.47 217 ILE A CA 1
ATOM 1693 C C . ILE A 1 217 ? 94.430 37.609 103.578 1.00 23.92 217 ILE A C 1
ATOM 1694 O O . ILE A 1 217 ? 94.655 36.411 103.386 1.00 22.00 217 ILE A O 1
ATOM 1699 N N . ASN A 1 218 ? 95.377 38.533 103.671 1.00 22.70 218 ASN A N 1
ATOM 1700 C CA . ASN A 1 218 ? 96.799 38.237 103.580 1.00 21.79 218 ASN A CA 1
ATOM 1701 C C . ASN A 1 218 ? 97.359 38.544 104.971 1.00 21.39 218 ASN A C 1
ATOM 1702 O O . ASN A 1 218 ? 97.677 39.690 105.300 1.00 20.28 218 ASN A O 1
ATOM 1707 N N . ASN A 1 219 ? 97.443 37.508 105.793 1.00 22.14 219 ASN A N 1
ATOM 1708 C CA . ASN A 1 219 ? 97.936 37.631 107.155 1.00 21.92 219 ASN A CA 1
ATOM 1709 C C . ASN A 1 219 ? 99.420 37.305 107.244 1.00 23.62 219 ASN A C 1
ATOM 1710 O O . ASN A 1 219 ? 99.805 36.145 107.305 1.00 22.01 219 ASN A O 1
ATOM 1715 N N . THR A 1 220 ? 100.251 38.339 107.248 1.00 25.38 220 THR A N 1
ATOM 1716 C CA . THR A 1 220 ? 101.693 38.154 107.336 1.00 27.51 220 THR A CA 1
ATOM 1717 C C . THR A 1 220 ? 102.164 38.214 108.784 1.00 29.52 220 THR A C 1
ATOM 1718 O O . THR A 1 220 ? 103.362 38.161 109.051 1.00 31.35 220 THR A O 1
ATOM 1722 N N . THR A 1 221 ? 101.223 38.327 109.717 1.00 31.56 221 THR A N 1
ATOM 1723 C CA . THR A 1 221 ? 101.568 38.392 111.130 1.00 32.39 221 THR A CA 1
ATOM 1724 C C . THR A 1 221 ? 101.745 37.001 111.709 1.00 34.53 221 THR A C 1
ATOM 1725 O O . THR A 1 221 ? 101.501 35.993 111.037 1.00 34.09 221 THR A O 1
ATOM 1729 N N . GLY A 1 222 ? 102.170 36.959 112.968 1.00 35.85 222 GLY A N 1
ATOM 1730 C CA . GLY A 1 222 ? 102.361 35.691 113.648 1.00 37.29 222 GLY A CA 1
ATOM 1731 C C . GLY A 1 222 ? 101.131 35.370 114.474 1.00 36.75 222 GLY A C 1
ATOM 1732 O O . GLY A 1 222 ? 101.139 34.453 115.292 1.00 37.52 222 GLY A O 1
ATOM 1733 N N . LYS A 1 223 ? 100.069 36.139 114.256 1.00 37.42 223 LYS A N 1
ATOM 1734 C CA . LYS A 1 223 ? 98.817 35.936 114.974 1.00 36.77 223 LYS A CA 1
ATOM 1735 C C . LYS A 1 223 ? 97.836 35.168 114.100 1.00 35.48 223 LYS A C 1
ATOM 1736 O O . LYS A 1 223 ? 98.077 34.967 112.907 1.00 34.95 223 LYS A O 1
ATOM 1742 N N . ILE A 1 224 ? 96.724 34.748 114.689 1.00 34.30 224 ILE A N 1
ATOM 1743 C CA . ILE A 1 224 ? 95.740 33.950 113.973 1.00 31.86 224 ILE A CA 1
ATOM 1744 C C . ILE A 1 224 ? 94.316 34.505 113.966 1.00 31.80 224 ILE A C 1
ATOM 1745 O O . ILE A 1 224 ? 93.754 34.811 115.024 1.00 31.12 224 ILE A O 1
ATOM 1750 N N . VAL A 1 225 ? 93.724 34.629 112.781 1.00 28.51 225 VAL A N 1
ATOM 1751 C CA . VAL A 1 225 ? 92.356 35.099 112.738 1.00 28.26 225 VAL A CA 1
ATOM 1752 C C . VAL A 1 225 ? 91.516 33.847 112.960 1.00 28.58 225 VAL A C 1
ATOM 1753 O O . VAL A 1 225 ? 91.537 32.908 112.165 1.00 27.04 225 VAL A O 1
ATOM 1757 N N . LYS A 1 226 ? 90.814 33.830 114.087 1.00 29.83 226 LYS A N 1
ATOM 1758 C CA . LYS A 1 226 ? 89.987 32.695 114.473 1.00 32.66 226 LYS A CA 1
ATOM 1759 C C . LYS A 1 226 ? 88.556 32.777 113.974 1.00 31.92 226 LYS A C 1
ATOM 1760 O O . LYS A 1 226 ? 87.874 31.759 113.857 1.00 32.21 226 LYS A O 1
ATOM 1766 N N . LYS A 1 227 ? 88.091 33.985 113.685 1.00 31.38 227 LYS A N 1
ATOM 1767 C CA . LYS A 1 227 ? 86.732 34.144 113.204 1.00 31.13 227 LYS A CA 1
ATOM 1768 C C . LYS A 1 227 ? 86.639 35.227 112.159 1.00 30.86 227 LYS A C 1
ATOM 1769 O O . LYS A 1 227 ? 87.433 36.168 112.150 1.00 27.99 227 LYS A O 1
ATOM 1775 N N . ILE A 1 228 ? 85.682 35.053 111.255 1.00 31.21 228 ILE A N 1
ATOM 1776 C CA . ILE A 1 228 ? 85.406 36.019 110.209 1.00 34.12 228 ILE A CA 1
ATOM 1777 C C . ILE A 1 228 ? 83.899 36.187 110.271 1.00 37.18 228 ILE A C 1
ATOM 1778 O O . ILE A 1 228 ? 83.150 35.218 110.145 1.00 38.58 228 ILE A O 1
ATOM 1783 N N . LYS A 1 229 ? 83.456 37.417 110.491 1.00 38.55 229 LYS A N 1
ATOM 1784 C CA . LYS A 1 229 ? 82.036 37.700 110.586 1.00 37.58 229 LYS A CA 1
ATOM 1785 C C . LYS A 1 229 ? 81.633 38.653 109.468 1.00 37.35 229 LYS A C 1
ATOM 1786 O O . LYS A 1 229 ? 82.360 39.592 109.150 1.00 36.54 229 LYS A O 1
ATOM 1792 N N . ILE A 1 230 ? 80.479 38.395 108.861 1.00 36.23 230 ILE A N 1
ATOM 1793 C CA . ILE A 1 230 ? 79.978 39.248 107.799 1.00 34.59 230 ILE A CA 1
ATOM 1794 C C . ILE A 1 230 ? 78.640 39.789 108.265 1.00 33.62 230 ILE A C 1
ATOM 1795 O O . ILE A 1 230 ? 77.735 39.018 108.579 1.00 34.19 230 ILE A O 1
ATOM 1800 N N . ILE A 1 231 ? 78.514 41.110 108.327 1.00 31.83 231 ILE A N 1
ATOM 1801 C CA . ILE A 1 231 ? 77.253 41.704 108.740 1.00 31.02 231 ILE A CA 1
ATOM 1802 C C . ILE A 1 231 ? 76.747 42.733 107.743 1.00 29.61 231 ILE A C 1
ATOM 1803 O O . ILE A 1 231 ? 77.527 43.387 107.045 1.00 28.05 231 ILE A O 1
ATOM 1808 N N . VAL A 1 232 ? 75.427 42.840 107.659 1.00 27.06 232 VAL A N 1
ATOM 1809 C CA . VAL A 1 232 ? 74.810 43.831 106.809 1.00 25.48 232 VAL A CA 1
ATOM 1810 C C . VAL A 1 232 ? 74.275 44.778 107.867 1.00 25.62 232 VAL A C 1
ATOM 1811 O O . VAL A 1 232 ? 73.500 44.385 108.738 1.00 25.61 232 VAL A O 1
ATOM 1815 N N . GLU A 1 233 ? 74.729 46.020 107.809 1.00 24.79 233 GLU A N 1
ATOM 1816 C CA . GLU A 1 233 ? 74.340 47.022 108.786 1.00 22.86 233 GLU A CA 1
ATOM 1817 C C . GLU A 1 233 ? 73.422 48.081 108.201 1.00 20.03 233 GLU A C 1
ATOM 1818 O O . GLU A 1 233 ? 73.655 48.575 107.106 1.00 18.26 233 GLU A O 1
ATOM 1824 N N . GLN A 1 234 ? 72.379 48.430 108.942 1.00 20.69 234 GLN A N 1
ATOM 1825 C CA . GLN A 1 234 ? 71.442 49.461 108.503 1.00 19.65 234 GLN A CA 1
ATOM 1826 C C . GLN A 1 234 ? 71.662 50.699 109.360 1.00 19.62 234 GLN A C 1
ATOM 1827 O O . GLN A 1 234 ? 71.691 50.619 110.587 1.00 17.14 234 GLN A O 1
ATOM 1833 N N . VAL A 1 235 ? 71.835 51.833 108.693 1.00 19.42 235 VAL A N 1
ATOM 1834 C CA . VAL A 1 235 ? 72.046 53.110 109.348 1.00 18.59 235 VAL A CA 1
ATOM 1835 C C . VAL A 1 235 ? 70.848 53.997 109.033 1.00 20.14 235 VAL A C 1
ATOM 1836 O O . VAL A 1 235 ? 70.569 54.304 107.872 1.00 20.39 235 VAL A O 1
ATOM 1840 N N . THR A 1 236 ? 70.134 54.396 110.076 1.00 22.09 236 THR A N 1
ATOM 1841 C CA . THR A 1 236 ? 68.959 55.238 109.915 1.00 22.21 236 THR A CA 1
ATOM 1842 C C . THR A 1 236 ? 69.161 56.573 110.600 1.00 22.28 236 THR A C 1
ATOM 1843 O O . THR A 1 236 ? 69.467 56.629 111.788 1.00 22.81 236 THR A O 1
ATOM 1847 N N . ASP A 1 237 ? 68.997 57.642 109.832 1.00 22.98 237 ASP A N 1
ATOM 1848 C CA . ASP A 1 237 ? 69.150 58.994 110.347 1.00 25.55 237 ASP A CA 1
ATOM 1849 C C . ASP A 1 237 ? 67.840 59.771 110.240 1.00 26.31 237 ASP A C 1
ATOM 1850 O O . ASP A 1 237 ? 67.325 59.996 109.141 1.00 24.53 237 ASP A O 1
ATOM 1855 N N . VAL A 1 238 ? 67.290 60.161 111.382 1.00 27.04 238 VAL A N 1
ATOM 1856 C CA . VAL A 1 238 ? 66.086 60.964 111.369 1.00 28.21 238 VAL A CA 1
ATOM 1857 C C . VAL A 1 238 ? 66.706 62.338 111.244 1.00 30.31 238 VAL A C 1
ATOM 1858 O O . VAL A 1 238 ? 67.556 62.703 112.049 1.00 30.76 238 VAL A O 1
ATOM 1862 N N . VAL A 1 239 ? 66.312 63.087 110.223 1.00 32.42 239 VAL A N 1
ATOM 1863 C CA . VAL A 1 239 ? 66.900 64.399 109.994 1.00 33.08 239 VAL A CA 1
ATOM 1864 C C . VAL A 1 239 ? 65.936 65.572 110.086 1.00 35.15 239 VAL A C 1
ATOM 1865 O O . VAL A 1 239 ? 66.311 66.702 109.782 1.00 36.92 239 VAL A O 1
ATOM 1869 N N . LEU A 1 240 ? 64.700 65.321 110.496 1.00 36.07 240 LEU A N 1
ATOM 1870 C CA . LEU A 1 240 ? 63.757 66.415 110.599 1.00 38.25 240 LEU A CA 1
ATOM 1871 C C . LEU A 1 240 ? 63.685 67.030 111.989 1.00 40.82 240 LEU A C 1
ATOM 1872 O O . LEU A 1 240 ? 64.438 67.954 112.311 1.00 45.02 240 LEU A O 1
ATOM 1877 N N . PHE A 1 241 ? 62.792 66.512 112.816 1.00 40.51 241 PHE A N 1
ATOM 1878 C CA . PHE A 1 241 ? 62.584 67.047 114.160 1.00 39.39 241 PHE A CA 1
ATOM 1879 C C . PHE A 1 241 ? 63.731 66.784 115.144 1.00 39.37 241 PHE A C 1
ATOM 1880 O O . PHE A 1 241 ? 64.380 67.719 115.628 1.00 38.60 241 PHE A O 1
ATOM 1888 N N . SER A 1 242 ? 63.957 65.505 115.441 1.00 36.82 242 SER A N 1
ATOM 1889 C CA . SER A 1 242 ? 65.001 65.074 116.363 1.00 33.64 242 SER A CA 1
ATOM 1890 C C . SER A 1 242 ? 66.047 64.295 115.561 1.00 34.54 242 SER A C 1
ATOM 1891 O O . SER A 1 242 ? 65.705 63.387 114.807 1.00 36.14 242 SER A O 1
ATOM 1894 N N . LEU A 1 243 ? 67.318 64.645 115.726 1.00 33.49 243 LEU A N 1
ATOM 1895 C CA . LEU A 1 243 ? 68.398 63.986 114.995 1.00 31.35 243 LEU A CA 1
ATOM 1896 C C . LEU A 1 243 ? 68.779 62.617 115.554 1.00 31.99 243 LEU A C 1
ATOM 1897 O O . LEU A 1 243 ? 69.933 62.391 115.921 1.00 33.41 243 LEU A O 1
ATOM 1902 N N . ASP A 1 244 ? 67.814 61.702 115.601 1.00 30.27 244 ASP A N 1
ATOM 1903 C CA . ASP A 1 244 ? 68.054 60.358 116.113 1.00 28.81 244 ASP A CA 1
ATOM 1904 C C . ASP A 1 244 ? 68.924 59.521 115.163 1.00 29.67 244 ASP A C 1
ATOM 1905 O O . ASP A 1 244 ? 68.870 59.669 113.944 1.00 29.11 244 ASP A O 1
ATOM 1910 N N . LYS A 1 245 ? 69.728 58.636 115.733 1.00 30.81 245 LYS A N 1
ATOM 1911 C CA . LYS A 1 245 ? 70.600 57.785 114.940 1.00 31.63 245 LYS A CA 1
ATOM 1912 C C . LYS A 1 245 ? 70.466 56.315 115.338 1.00 30.16 245 LYS A C 1
ATOM 1913 O O . LYS A 1 245 ? 70.480 55.970 116.518 1.00 31.55 245 LYS A O 1
ATOM 1919 N N . TYR A 1 246 ? 70.302 55.456 114.342 1.00 28.42 246 TYR A N 1
ATOM 1920 C CA . TYR A 1 246 ? 70.193 54.024 114.578 1.00 26.34 246 TYR A CA 1
ATOM 1921 C C . TYR A 1 246 ? 71.180 53.320 113.658 1.00 25.81 246 TYR A C 1
ATOM 1922 O O . TYR A 1 246 ? 71.257 53.627 112.467 1.00 23.60 246 TYR A O 1
ATOM 1931 N N . VAL A 1 247 ? 71.938 52.393 114.231 1.00 25.25 247 VAL A N 1
ATOM 1932 C CA . VAL A 1 247 ? 72.918 51.600 113.503 1.00 25.54 247 VAL A CA 1
ATOM 1933 C C . VAL A 1 247 ? 72.615 50.193 113.968 1.00 26.67 247 VAL A C 1
ATOM 1934 O O . VAL A 1 247 ? 72.900 49.847 115.116 1.00 26.99 247 VAL A O 1
ATOM 1938 N N . LYS A 1 248 ? 72.025 49.392 113.083 1.00 26.83 248 LYS A N 1
ATOM 1939 C CA . LYS A 1 248 ? 71.630 48.029 113.424 1.00 25.97 248 LYS A CA 1
ATOM 1940 C C . LYS A 1 248 ? 72.087 46.948 112.452 1.00 26.53 248 LYS A C 1
ATOM 1941 O O . LYS A 1 248 ? 72.208 47.166 111.244 1.00 26.47 248 LYS A O 1
ATOM 1947 N N . THR A 1 249 ? 72.320 45.765 112.998 1.00 26.48 249 THR A N 1
ATOM 1948 C CA . THR A 1 249 ? 72.724 44.623 112.203 1.00 26.60 249 THR A CA 1
ATOM 1949 C C . THR A 1 249 ? 71.452 43.965 111.699 1.00 26.58 249 THR A C 1
ATOM 1950 O O . THR A 1 249 ? 70.603 43.578 112.496 1.00 27.11 249 THR A O 1
ATOM 1954 N N . VAL A 1 250 ? 71.315 43.844 110.383 1.00 27.90 250 VAL A N 1
ATOM 1955 C CA . VAL A 1 250 ? 70.134 43.218 109.803 1.00 28.25 250 VAL A CA 1
ATOM 1956 C C . VAL A 1 250 ? 70.466 41.857 109.207 1.00 30.40 250 VAL A C 1
ATOM 1957 O O . VAL A 1 250 ? 69.614 41.219 108.585 1.00 34.48 250 VAL A O 1
ATOM 1961 N N . CYS A 1 251 ? 71.705 41.414 109.395 1.00 30.25 251 CYS A N 1
ATOM 1962 C CA . CYS A 1 251 ? 72.148 40.115 108.891 1.00 30.43 251 CYS A CA 1
ATOM 1963 C C . CYS A 1 251 ? 73.567 39.858 109.387 1.00 31.22 251 CYS A C 1
ATOM 1964 O O . CYS A 1 251 ? 74.441 40.728 109.289 1.00 28.78 251 CYS A O 1
ATOM 1967 N N . ALA A 1 252 ? 73.791 38.667 109.932 1.00 31.88 252 ALA A N 1
ATOM 1968 C CA . ALA A 1 252 ? 75.104 38.300 110.448 1.00 35.07 252 ALA A CA 1
ATOM 1969 C C . ALA A 1 252 ? 75.417 36.858 110.094 1.00 38.62 252 ALA A C 1
ATOM 1970 O O . ALA A 1 252 ? 74.679 35.948 110.462 1.00 38.84 252 ALA A O 1
ATOM 1972 N N . GLU A 1 253 ? 76.514 36.659 109.372 1.00 43.01 253 GLU A N 1
ATOM 1973 C CA . GLU A 1 253 ? 76.946 35.332 108.958 1.00 47.40 253 GLU A CA 1
ATOM 1974 C C . GLU A 1 253 ? 78.274 35.040 109.638 1.00 50.53 253 GLU A C 1
ATOM 1975 O O . GLU A 1 253 ? 79.334 35.383 109.115 1.00 51.70 253 GLU A O 1
ATOM 1981 N N . GLU A 1 254 ? 78.227 34.429 110.817 1.00 54.03 254 GLU A N 1
ATOM 1982 C CA . GLU A 1 254 ? 79.458 34.114 111.528 1.00 55.86 254 GLU A CA 1
ATOM 1983 C C . GLU A 1 254 ? 79.892 32.733 111.073 1.00 56.02 254 GLU A C 1
ATOM 1984 O O . GLU A 1 254 ? 79.107 31.783 111.092 1.00 56.15 254 GLU A O 1
ATOM 1990 N N . THR A 1 255 ? 81.149 32.624 110.661 1.00 56.38 255 THR A N 1
ATOM 1991 C CA . THR A 1 255 ? 81.660 31.364 110.150 1.00 56.09 255 THR A CA 1
ATOM 1992 C C . THR A 1 255 ? 82.836 30.742 110.908 1.00 55.62 255 THR A C 1
ATOM 1993 O O . THR A 1 255 ? 83.324 31.291 111.902 1.00 54.75 255 THR A O 1
ATOM 1997 N N . ASN A 1 256 ? 83.280 29.588 110.411 1.00 54.12 256 ASN A N 1
ATOM 1998 C CA . ASN A 1 256 ? 84.386 28.839 111.006 1.00 53.36 256 ASN A CA 1
ATOM 1999 C C . ASN A 1 256 ? 85.744 29.353 110.565 1.00 50.53 256 ASN A C 1
ATOM 2000 O O . ASN A 1 256 ? 86.664 29.470 111.373 1.00 50.96 256 ASN A O 1
ATOM 2005 N N . ASP A 1 257 ? 85.848 29.648 109.272 1.00 47.22 257 ASP A N 1
ATOM 2006 C CA . ASP A 1 257 ? 87.078 30.121 108.650 1.00 43.17 257 ASP A CA 1
ATOM 2007 C C . ASP A 1 257 ? 88.118 30.737 109.558 1.00 39.74 257 ASP A C 1
ATOM 2008 O O . ASP A 1 257 ? 87.833 31.643 110.334 1.00 39.75 257 ASP A O 1
ATOM 2013 N N . THR A 1 258 ? 89.335 30.220 109.438 1.00 36.15 258 THR A N 1
ATOM 2014 C CA . THR A 1 258 ? 90.469 30.690 110.212 1.00 34.02 258 THR A CA 1
ATOM 2015 C C . THR A 1 258 ? 91.601 31.014 109.242 1.00 33.43 258 THR A C 1
ATOM 2016 O O . THR A 1 258 ? 91.624 30.520 108.115 1.00 34.47 258 THR A O 1
ATOM 2020 N N . VAL A 1 259 ? 92.528 31.862 109.669 1.00 31.53 259 VAL A N 1
ATOM 2021 C CA . VAL A 1 259 ? 93.671 32.190 108.833 1.00 30.41 259 VAL A CA 1
ATOM 2022 C C . VAL A 1 259 ? 94.909 32.136 109.708 1.00 29.38 259 VAL A C 1
ATOM 2023 O O . VAL A 1 259 ? 95.172 33.041 110.507 1.00 28.73 259 VAL A O 1
ATOM 2027 N N . ALA A 1 260 ? 95.661 31.055 109.553 1.00 27.96 260 ALA A N 1
ATOM 2028 C CA . ALA A 1 260 ? 96.876 30.851 110.313 1.00 28.16 260 ALA A CA 1
ATOM 2029 C C . ALA A 1 260 ? 97.926 31.902 109.993 1.00 28.07 260 ALA A C 1
ATOM 2030 O O . ALA A 1 260 ? 97.750 32.733 109.095 1.00 27.42 260 ALA A O 1
ATOM 2032 N N . ALA A 1 261 ? 99.019 31.857 110.746 1.00 27.73 261 ALA A N 1
ATOM 2033 C CA . ALA A 1 261 ? 100.128 32.774 110.568 1.00 27.50 261 ALA A CA 1
ATOM 2034 C C . ALA A 1 261 ? 100.753 32.607 109.189 1.00 27.75 261 ALA A C 1
ATOM 2035 O O . ALA A 1 261 ? 100.791 31.502 108.647 1.00 27.61 261 ALA A O 1
ATOM 2037 N N . ASN A 1 262 ? 101.249 33.707 108.634 1.00 27.42 262 ASN A N 1
ATOM 2038 C CA . ASN A 1 262 ? 101.886 33.690 107.319 1.00 30.55 262 ASN A CA 1
ATOM 2039 C C . ASN A 1 262 ? 101.018 32.959 106.305 1.00 30.14 262 ASN A C 1
ATOM 2040 O O . ASN A 1 262 ? 101.524 32.186 105.486 1.00 31.97 262 ASN A O 1
ATOM 2045 N N . SER A 1 263 ? 99.715 33.210 106.357 1.00 27.48 263 SER A N 1
ATOM 2046 C CA . SER A 1 263 ? 98.786 32.551 105.458 1.00 26.41 263 SER A CA 1
ATOM 2047 C C . SER A 1 263 ? 97.823 33.527 104.801 1.00 26.36 263 SER A C 1
ATOM 2048 O O . SER A 1 263 ? 97.598 34.633 105.298 1.00 26.13 263 SER A O 1
ATOM 2051 N N . THR A 1 264 ? 97.256 33.113 103.675 1.00 24.37 264 THR A N 1
ATOM 2052 C CA . THR A 1 264 ? 96.301 33.950 102.980 1.00 24.30 264 THR A CA 1
ATOM 2053 C C . THR A 1 264 ? 95.011 33.173 102.824 1.00 23.49 264 THR A C 1
ATOM 2054 O O . THR A 1 264 ? 95.000 31.952 102.930 1.00 19.35 264 THR A O 1
ATOM 2058 N N . LEU A 1 265 ? 93.924 33.896 102.588 1.00 25.10 265 LEU A N 1
ATOM 2059 C CA . LEU A 1 265 ? 92.620 33.285 102.388 1.00 26.62 265 LEU A CA 1
ATOM 2060 C C . LEU A 1 265 ? 91.778 34.103 101.427 1.00 27.00 265 LEU A C 1
ATOM 2061 O O . LEU A 1 265 ? 91.609 35.300 101.612 1.00 28.86 265 LEU A O 1
ATOM 2066 N N . SER A 1 266 ? 91.284 33.453 100.381 1.00 28.56 266 SER A N 1
ATOM 2067 C CA . SER A 1 266 ? 90.399 34.093 99.415 1.00 30.51 266 SER A CA 1
ATOM 2068 C C . SER A 1 266 ? 89.113 33.295 99.532 1.00 31.88 266 SER A C 1
ATOM 2069 O O . SER A 1 266 ? 89.128 32.064 99.427 1.00 31.95 266 SER A O 1
ATOM 2072 N N . LYS A 1 267 ? 88.004 33.985 99.756 1.00 32.38 267 LYS A N 1
ATOM 2073 C CA . LYS A 1 267 ? 86.723 33.308 99.902 1.00 34.35 267 LYS A CA 1
ATOM 2074 C C . LYS A 1 267 ? 85.560 34.222 99.559 1.00 33.82 267 LYS A C 1
ATOM 2075 O O . LYS A 1 267 ? 85.689 35.446 99.578 1.00 33.63 267 LYS A O 1
ATOM 2081 N N . THR A 1 268 ? 84.420 33.625 99.236 1.00 33.95 268 THR A N 1
ATOM 2082 C CA . THR A 1 268 ? 83.237 34.416 98.918 1.00 33.95 268 THR A CA 1
ATOM 2083 C C . THR A 1 268 ? 82.091 34.062 99.849 1.00 33.23 268 THR A C 1
ATOM 2084 O O . THR A 1 268 ? 81.670 32.909 99.924 1.00 33.77 268 THR A O 1
ATOM 2088 N N . PHE A 1 269 ? 81.611 35.054 100.590 1.00 31.75 269 PHE A N 1
ATOM 2089 C CA . PHE A 1 269 ? 80.482 34.8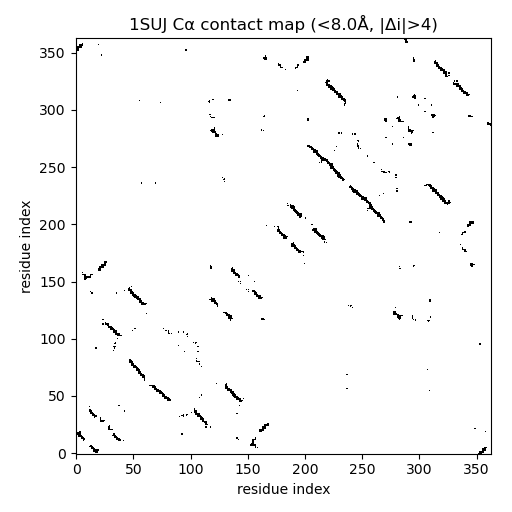35 101.477 1.00 31.24 269 PHE A CA 1
ATOM 2090 C C . PHE A 1 269 ? 79.239 35.262 100.709 1.00 30.38 269 PHE A C 1
ATOM 2091 O O . PHE A 1 269 ? 79.319 36.086 99.793 1.00 27.89 269 PHE A O 1
ATOM 2099 N N . SER A 1 270 ? 78.095 34.694 101.071 1.00 30.59 270 SER A N 1
ATOM 2100 C CA . SER A 1 270 ? 76.857 35.040 100.399 1.00 30.96 270 SER A CA 1
ATOM 2101 C C . SER A 1 270 ? 75.768 35.130 101.453 1.00 32.42 270 SER A C 1
ATOM 2102 O O . SER A 1 270 ? 75.450 34.142 102.114 1.00 34.03 270 SER A O 1
ATOM 2105 N N . VAL A 1 271 ? 75.208 36.326 101.619 1.00 32.33 271 VAL A N 1
ATOM 2106 C CA . VAL A 1 271 ? 74.159 36.542 102.611 1.00 29.49 271 VAL A CA 1
ATOM 2107 C C . VAL A 1 271 ? 72.968 37.322 102.050 1.00 29.16 271 VAL A C 1
ATOM 2108 O O . VAL A 1 271 ? 73.102 38.136 101.131 1.00 25.55 271 VAL A O 1
ATOM 2112 N N . THR A 1 272 ? 71.800 37.068 102.622 1.00 30.07 272 THR A N 1
ATOM 2113 C CA . THR A 1 272 ? 70.585 37.724 102.182 1.00 32.70 272 THR A CA 1
ATOM 2114 C C . THR A 1 272 ? 69.889 38.399 103.347 1.00 34.06 272 THR A C 1
ATOM 2115 O O . THR A 1 272 ? 69.298 37.735 104.194 1.00 35.94 272 THR A O 1
ATOM 2119 N N . PRO A 1 273 ? 69.974 39.735 103.418 1.00 34.53 273 PRO A N 1
ATOM 2120 C CA . PRO A 1 273 ? 69.336 40.504 104.491 1.00 34.97 273 PRO A CA 1
ATOM 2121 C C . PRO A 1 273 ? 67.814 40.405 104.339 1.00 36.11 273 PRO A C 1
ATOM 2122 O O . PRO A 1 273 ? 67.274 40.698 103.282 1.00 33.36 273 PRO A O 1
ATOM 2126 N N . MET A 1 274 ? 67.117 39.983 105.381 1.00 38.52 274 MET A N 1
ATOM 2127 C CA . MET A 1 274 ? 65.667 39.892 105.284 1.00 41.23 274 MET A CA 1
ATOM 2128 C C . MET A 1 274 ? 64.986 40.163 106.614 1.00 40.53 274 MET A C 1
ATOM 2129 O O . MET A 1 274 ? 65.291 39.521 107.619 1.00 41.01 274 MET A O 1
ATOM 2134 N N . LEU A 1 275 ? 64.057 41.114 106.603 1.00 38.35 275 LEU A N 1
ATOM 2135 C CA . LEU A 1 275 ? 63.315 41.476 107.800 1.00 38.15 275 LEU A CA 1
ATOM 2136 C C . LEU A 1 275 ? 62.766 40.235 108.501 1.00 38.58 275 LEU A C 1
ATOM 2137 O O . LEU A 1 275 ? 62.665 40.194 109.726 1.00 38.93 275 LEU A O 1
ATOM 2142 N N . ALA A 1 276 ? 62.418 39.221 107.721 1.00 39.83 276 ALA A N 1
ATOM 2143 C CA . ALA A 1 276 ? 61.885 37.990 108.291 1.00 43.38 276 ALA A CA 1
ATOM 2144 C C . ALA A 1 276 ? 62.894 37.314 109.224 1.00 45.32 276 ALA A C 1
ATOM 2145 O O . ALA A 1 276 ? 62.536 36.862 110.310 1.00 46.56 276 ALA A O 1
ATOM 2147 N N . ASN A 1 277 ? 64.154 37.260 108.801 1.00 47.70 277 ASN A N 1
ATOM 2148 C CA . ASN A 1 277 ? 65.209 36.629 109.590 1.00 51.04 277 ASN A CA 1
ATOM 2149 C C . ASN A 1 277 ? 65.648 37.426 110.812 1.00 51.45 277 ASN A C 1
ATOM 2150 O O . ASN A 1 277 ? 66.594 37.042 111.500 1.00 51.88 277 ASN A O 1
ATOM 2155 N N . ASN A 1 278 ? 64.968 38.534 111.083 1.00 51.18 278 ASN A N 1
ATOM 2156 C CA . ASN A 1 278 ? 65.318 39.365 112.230 1.00 49.86 278 ASN A CA 1
ATOM 2157 C C . ASN A 1 278 ? 64.335 39.156 113.368 1.00 49.05 278 ASN A C 1
ATOM 2158 O O . ASN A 1 278 ? 63.126 39.292 113.190 1.00 49.41 278 ASN A O 1
ATOM 2163 N N . ARG A 1 279 ? 64.859 38.816 114.540 1.00 48.86 279 ARG A N 1
ATOM 2164 C CA . ARG A 1 279 ? 64.008 38.583 115.696 1.00 48.59 279 ARG A CA 1
ATOM 2165 C C . ARG A 1 279 ? 63.547 39.921 116.248 1.00 46.07 279 ARG A C 1
ATOM 2166 O O . ARG A 1 279 ? 62.352 40.138 116.464 1.00 45.30 279 ARG A O 1
ATOM 2174 N N . GLU A 1 280 ? 64.508 40.816 116.462 1.00 42.25 280 GLU A N 1
ATOM 2175 C CA . GLU A 1 280 ? 64.233 42.150 116.979 1.00 39.21 280 GLU A CA 1
ATOM 2176 C C . GLU A 1 280 ? 64.018 43.136 115.836 1.00 37.34 280 GLU A C 1
ATOM 2177 O O . GLU A 1 280 ? 64.974 43.558 115.181 1.00 36.77 280 GLU A O 1
ATOM 2183 N N . LYS A 1 281 ? 62.760 43.510 115.609 1.00 35.84 281 LYS A N 1
ATOM 2184 C CA . LYS A 1 281 ? 62.411 44.446 114.544 1.00 33.51 281 LYS A CA 1
ATOM 2185 C C . LYS A 1 281 ? 62.402 45.911 114.996 1.00 32.59 281 LYS A C 1
ATOM 2186 O O . LYS A 1 281 ? 62.335 46.824 114.169 1.00 31.87 281 LYS A O 1
ATOM 2192 N N . ARG A 1 282 ? 62.463 46.140 116.305 1.00 31.65 282 ARG A N 1
ATOM 2193 C CA . ARG A 1 282 ? 62.485 47.506 116.810 1.00 30.84 282 ARG A CA 1
ATOM 2194 C C . ARG A 1 282 ? 63.859 48.129 116.557 1.00 29.81 282 ARG A C 1
ATOM 2195 O O . ARG A 1 282 ? 64.891 47.470 116.692 1.00 28.17 282 ARG A O 1
ATOM 2203 N N . GLY A 1 283 ? 63.865 49.404 116.183 1.00 28.44 283 GLY A N 1
ATOM 2204 C CA . GLY A 1 283 ? 65.122 50.076 115.909 1.00 27.05 283 GLY A CA 1
ATOM 2205 C C . GLY A 1 283 ? 65.490 50.002 114.438 1.00 26.28 283 GLY A C 1
ATOM 2206 O O . GLY A 1 283 ? 66.464 50.629 114.003 1.00 27.54 283 GLY A O 1
ATOM 2207 N N . LEU A 1 284 ? 64.715 49.242 113.667 1.00 23.67 284 LEU A N 1
ATOM 2208 C CA . LEU A 1 284 ? 64.980 49.093 112.240 1.00 24.46 284 LEU A CA 1
ATOM 2209 C C . LEU A 1 284 ? 64.069 49.932 111.364 1.00 24.25 284 LEU A C 1
ATOM 2210 O O . LEU A 1 284 ? 62.878 50.073 111.647 1.00 24.11 284 LEU A O 1
ATOM 2215 N N . ALA A 1 285 ? 64.633 50.482 110.291 1.00 22.02 285 ALA A N 1
ATOM 2216 C CA . ALA A 1 285 ? 63.847 51.265 109.354 1.00 20.19 285 ALA A CA 1
ATOM 2217 C C . ALA A 1 285 ? 63.105 50.272 108.462 1.00 20.04 285 ALA A C 1
ATOM 2218 O O . ALA A 1 285 ? 63.724 49.461 107.779 1.00 21.57 285 ALA A O 1
ATOM 2220 N N . LEU A 1 286 ? 61.781 50.333 108.474 1.00 20.80 286 LEU A N 1
ATOM 2221 C CA . LEU A 1 286 ? 60.958 49.438 107.667 1.00 20.49 286 LEU A CA 1
ATOM 2222 C C . LEU A 1 286 ? 60.152 50.274 106.683 1.00 21.69 286 LEU A C 1
ATOM 2223 O O . LEU A 1 286 ? 60.148 51.498 106.781 1.00 21.66 286 LEU A O 1
ATOM 2228 N N . ASP A 1 287 ? 59.483 49.621 105.733 1.00 21.36 287 ASP A N 1
ATOM 2229 C CA . ASP A 1 287 ? 58.678 50.347 104.765 1.00 23.05 287 ASP A CA 1
ATOM 2230 C C . ASP A 1 287 ? 57.195 50.261 105.129 1.00 23.27 287 ASP A C 1
ATOM 2231 O O . ASP A 1 287 ? 56.327 50.693 104.374 1.00 23.98 287 ASP A O 1
ATOM 2236 N N . GLY A 1 288 ? 56.924 49.718 106.310 1.00 23.83 288 GLY A N 1
ATOM 2237 C CA . GLY A 1 288 ? 55.564 49.576 106.790 1.00 21.87 288 GLY A CA 1
ATOM 2238 C C . GLY A 1 288 ? 55.558 49.132 108.243 1.00 24.19 288 GLY A C 1
ATOM 2239 O O . GLY A 1 288 ? 56.609 49.081 108.889 1.00 22.68 288 GLY A O 1
ATOM 2240 N N . LYS A 1 289 ? 54.377 48.801 108.756 1.00 24.81 289 LYS A N 1
ATOM 2241 C CA . LYS A 1 289 ? 54.226 48.371 110.141 1.00 25.96 289 LYS A CA 1
ATOM 2242 C C . LYS A 1 289 ? 54.814 46.987 110.387 1.00 28.31 289 LYS A C 1
ATOM 2243 O O . LYS A 1 289 ? 54.754 46.118 109.522 1.00 27.95 289 LYS A O 1
ATOM 2249 N N . LEU A 1 290 ? 55.370 46.798 111.582 1.00 31.57 290 LEU A N 1
ATOM 2250 C CA . LEU A 1 290 ? 55.977 45.537 112.001 1.00 36.71 290 LEU A CA 1
ATOM 2251 C C . LEU A 1 290 ? 55.028 44.349 111.916 1.00 39.17 290 LEU A C 1
ATOM 2252 O O . LEU A 1 290 ? 55.410 43.271 111.453 1.00 40.85 290 LEU A O 1
ATOM 2257 N N . LYS A 1 291 ? 53.802 44.552 112.391 1.00 39.65 291 LYS A N 1
ATOM 2258 C CA . LYS A 1 291 ? 52.785 43.507 112.422 1.00 41.27 291 LYS A CA 1
ATOM 2259 C C . LYS A 1 291 ? 52.319 43.053 111.051 1.00 42.14 291 LYS A C 1
ATOM 2260 O O . LYS A 1 291 ? 51.521 42.121 110.935 1.00 44.00 291 LYS A O 1
ATOM 2266 N N . HIS A 1 292 ? 52.813 43.701 110.008 1.00 41.45 292 HIS A N 1
ATOM 2267 C CA . HIS A 1 292 ? 52.405 43.329 108.667 1.00 40.65 292 HIS A CA 1
ATOM 2268 C C . HIS A 1 292 ? 53.365 42.357 108.008 1.00 40.02 292 HIS A C 1
ATOM 2269 O O . HIS A 1 292 ? 54.578 42.408 108.222 1.00 38.59 292 HIS A O 1
ATOM 2276 N N . GLU A 1 293 ? 52.782 41.464 107.216 1.00 39.96 293 GLU A N 1
ATOM 2277 C CA . GLU A 1 293 ? 53.492 40.417 106.492 1.00 38.70 293 GLU A CA 1
ATOM 2278 C C . GLU A 1 293 ? 54.276 40.907 105.274 1.00 34.98 293 GLU A C 1
ATOM 2279 O O . GLU A 1 293 ? 55.378 40.423 105.008 1.00 34.13 293 GLU A O 1
ATOM 2285 N N . ASP A 1 294 ? 53.713 41.867 104.540 1.00 32.45 294 ASP A N 1
ATOM 2286 C CA . ASP A 1 294 ? 54.357 42.376 103.325 1.00 28.61 294 ASP A CA 1
ATOM 2287 C C . ASP A 1 294 ? 55.414 43.457 103.557 1.00 25.70 294 ASP A C 1
ATOM 2288 O O . ASP A 1 294 ? 56.026 43.961 102.610 1.00 24.28 294 ASP A O 1
ATOM 2293 N N . THR A 1 295 ? 55.617 43.806 104.821 1.00 24.28 295 THR A N 1
ATOM 2294 C CA . THR A 1 295 ? 56.587 44.816 105.213 1.00 25.40 295 THR A CA 1
ATOM 2295 C C . THR A 1 295 ? 58.025 44.317 105.054 1.00 25.24 295 THR A C 1
ATOM 2296 O O . THR A 1 295 ? 58.346 43.190 105.431 1.00 25.52 295 THR A O 1
ATOM 2300 N N . ASN A 1 296 ? 58.878 45.168 104.491 1.00 24.94 296 ASN A N 1
ATOM 2301 C CA . ASN A 1 296 ? 60.282 44.848 104.260 1.00 23.45 296 ASN A CA 1
ATOM 2302 C C . ASN A 1 296 ? 61.152 45.915 104.899 1.00 22.45 296 ASN A C 1
ATOM 2303 O O . ASN A 1 296 ? 60.661 46.919 105.400 1.00 21.19 296 ASN A O 1
ATOM 2308 N N . LEU A 1 297 ? 62.460 45.697 104.836 1.00 22.98 297 LEU A N 1
ATOM 2309 C CA . LEU A 1 297 ? 63.426 46.675 105.322 1.00 22.18 297 LEU A CA 1
ATOM 2310 C C . LEU A 1 297 ? 63.237 47.896 104.408 1.00 21.69 297 LEU A C 1
ATOM 2311 O O . LEU A 1 297 ? 62.888 47.759 103.224 1.00 20.67 297 LEU A O 1
ATOM 2316 N N . ALA A 1 298 ? 63.450 49.088 104.945 1.00 21.59 298 ALA A N 1
ATOM 2317 C CA . ALA A 1 298 ? 63.328 50.281 104.127 1.00 20.08 298 ALA A CA 1
ATOM 2318 C C . ALA A 1 298 ? 64.424 50.229 103.043 1.00 21.87 298 ALA A C 1
ATOM 2319 O O . ALA A 1 298 ? 65.478 49.600 103.225 1.00 18.46 298 ALA A O 1
ATOM 2321 N N . SER A 1 299 ? 64.177 50.877 101.913 1.00 20.20 299 SER A N 1
ATOM 2322 C CA . SER A 1 299 ? 65.171 50.890 100.849 1.00 21.80 299 SER A CA 1
ATOM 2323 C C . SER A 1 299 ? 66.209 51.967 101.112 1.00 20.89 299 SER A C 1
ATOM 2324 O O . SER A 1 299 ? 66.022 52.826 101.966 1.00 22.35 299 SER A O 1
ATOM 2327 N N . THR A 1 300 ? 67.312 51.907 100.379 1.00 21.71 300 THR A N 1
ATOM 2328 C CA . THR A 1 300 ? 68.357 52.913 100.489 1.00 20.54 300 THR A CA 1
ATOM 2329 C C . THR A 1 300 ? 67.686 54.207 100.057 1.00 20.83 300 THR A C 1
ATOM 2330 O O . THR A 1 300 ? 66.997 54.218 99.045 1.00 21.07 300 THR A O 1
ATOM 2334 N N . THR A 1 301 ? 67.871 55.282 100.819 1.00 23.39 301 THR A N 1
ATOM 2335 C CA . THR A 1 301 ? 67.262 56.572 100.483 1.00 25.78 301 THR A CA 1
ATOM 2336 C C . THR A 1 301 ? 68.041 57.248 99.362 1.00 28.26 301 THR A C 1
ATOM 2337 O O . THR A 1 301 ? 69.220 57.567 99.532 1.00 29.40 301 THR A O 1
ATOM 2341 N N . VAL A 1 302 ? 67.394 57.466 98.221 1.00 29.97 302 VAL A N 1
ATOM 2342 C CA . VAL A 1 302 ? 68.062 58.130 97.105 1.00 32.12 302 VAL A CA 1
ATOM 2343 C C . VAL A 1 302 ? 68.223 59.605 97.459 1.00 35.20 302 VAL A C 1
ATOM 2344 O O . VAL A 1 302 ? 67.235 60.340 97.558 1.00 34.19 302 VAL A O 1
ATOM 2348 N N . ILE A 1 303 ? 69.463 60.035 97.660 1.00 38.23 303 ILE A N 1
ATOM 2349 C CA . ILE A 1 303 ? 69.721 61.429 97.985 1.00 44.13 303 ILE A CA 1
ATOM 2350 C C . ILE A 1 303 ? 70.396 62.114 96.804 1.00 48.17 303 ILE A C 1
ATOM 2351 O O . ILE A 1 303 ? 71.351 61.594 96.226 1.00 49.74 303 ILE A O 1
ATOM 2356 N N . ARG A 1 304 ? 69.891 63.290 96.454 1.00 51.63 304 ARG A N 1
ATOM 2357 C CA . ARG A 1 304 ? 70.411 64.038 95.323 1.00 55.73 304 ARG A CA 1
ATOM 2358 C C . ARG A 1 304 ? 71.055 65.357 95.746 1.00 56.65 304 ARG A C 1
ATOM 2359 O O . ARG A 1 304 ? 70.655 65.964 96.737 1.00 57.35 304 ARG A O 1
ATOM 2367 N N . PRO A 1 305 ? 72.085 65.803 95.005 1.00 57.18 305 PRO A N 1
ATOM 2368 C CA . PRO A 1 305 ? 72.773 67.061 95.323 1.00 56.73 305 PRO A CA 1
ATOM 2369 C C . PRO A 1 305 ? 71.861 68.265 95.085 1.00 55.74 305 PRO A C 1
ATOM 2370 O O . PRO A 1 305 ? 70.949 68.212 94.257 1.00 54.76 305 PRO A O 1
ATOM 2374 N N . GLY A 1 306 ? 72.108 69.344 95.815 1.00 55.20 306 GLY A N 1
ATOM 2375 C CA . GLY A 1 306 ? 71.298 70.536 95.654 1.00 54.81 306 GLY A CA 1
ATOM 2376 C C . GLY A 1 306 ? 70.011 70.520 96.459 1.00 54.55 306 GLY A C 1
ATOM 2377 O O . GLY A 1 306 ? 69.353 71.554 96.595 1.00 55.49 306 GLY A O 1
ATOM 2378 N N . MET A 1 307 ? 69.637 69.360 96.989 1.00 52.79 307 MET A N 1
ATOM 2379 C CA . MET A 1 307 ? 68.416 69.275 97.781 1.00 51.20 307 MET A CA 1
ATOM 2380 C C . MET A 1 307 ? 68.709 69.191 99.270 1.00 48.95 307 MET A C 1
ATOM 2381 O O . MET A 1 307 ? 69.705 68.606 99.694 1.00 47.50 307 MET A O 1
ATOM 2386 N N . ASP A 1 308 ? 67.832 69.795 100.060 1.00 46.52 308 ASP A N 1
ATOM 2387 C CA . ASP A 1 308 ? 67.961 69.754 101.504 1.00 44.03 308 ASP A CA 1
ATOM 2388 C C . ASP A 1 308 ? 67.571 68.320 101.888 1.00 43.34 308 ASP A C 1
ATOM 2389 O O . ASP A 1 308 ? 66.493 67.847 101.521 1.00 39.70 308 ASP A O 1
ATOM 2394 N N . LYS A 1 309 ? 68.441 67.625 102.613 1.00 43.18 309 LYS A N 1
ATOM 2395 C CA . LYS A 1 309 ? 68.143 66.254 103.008 1.00 43.62 309 LYS A CA 1
ATOM 2396 C C . LYS A 1 309 ? 67.006 66.169 104.018 1.00 42.22 309 LYS A C 1
ATOM 2397 O O . LYS A 1 309 ? 66.388 65.114 104.168 1.00 40.35 309 LYS A O 1
ATOM 2403 N N . GLU A 1 310 ? 66.721 67.283 104.691 1.00 41.22 310 GLU A N 1
ATOM 2404 C CA . GLU A 1 310 ? 65.653 67.327 105.687 1.00 41.49 310 GLU A CA 1
ATOM 2405 C C . GLU A 1 310 ? 64.248 67.100 105.134 1.00 39.57 310 GLU A C 1
ATOM 2406 O O . GLU A 1 310 ? 63.361 66.657 105.858 1.00 40.42 310 GLU A O 1
ATOM 2412 N N . VAL A 1 311 ? 64.044 67.414 103.860 1.00 37.84 311 VAL A N 1
ATOM 2413 C CA . VAL A 1 311 ? 62.737 67.249 103.236 1.00 35.86 311 VAL A CA 1
ATOM 2414 C C . VAL A 1 311 ? 62.423 65.764 103.067 1.00 33.87 311 VAL A C 1
ATOM 2415 O O . VAL A 1 311 ? 61.305 65.382 102.697 1.00 32.21 311 VAL A O 1
ATOM 2419 N N . LEU A 1 312 ? 63.417 64.926 103.343 1.00 29.84 312 LEU A N 1
ATOM 2420 C CA . LEU A 1 312 ? 63.243 63.486 103.231 1.00 27.39 312 LEU A CA 1
ATOM 2421 C C . LEU A 1 312 ? 62.770 62.884 104.559 1.00 25.19 312 LEU A C 1
ATOM 2422 O O . LEU A 1 312 ? 62.246 61.777 104.593 1.00 22.79 312 LEU A O 1
ATOM 2427 N N . GLY A 1 313 ? 62.943 63.626 105.650 1.00 24.55 313 GLY A N 1
ATOM 2428 C CA . GLY A 1 313 ? 62.504 63.139 106.950 1.00 23.89 313 GLY A CA 1
ATOM 2429 C C . GLY A 1 313 ? 63.401 62.072 107.559 1.00 24.06 313 GLY A C 1
ATOM 2430 O O . GLY A 1 313 ? 63.974 62.278 108.632 1.00 23.64 313 GLY A O 1
ATOM 2431 N N . ILE A 1 314 ? 63.527 60.936 106.874 1.00 23.16 314 ILE A N 1
ATOM 2432 C CA . ILE A 1 314 ? 64.359 59.834 107.356 1.00 22.94 314 ILE A CA 1
ATOM 2433 C C . ILE A 1 314 ? 65.335 59.359 106.269 1.00 22.46 314 ILE A C 1
ATOM 2434 O O . ILE A 1 314 ? 64.943 59.141 105.121 1.00 21.05 314 ILE A O 1
ATOM 2439 N N . LEU A 1 315 ? 66.609 59.224 106.637 1.00 22.00 315 LEU A N 1
ATOM 2440 C CA . LEU A 1 315 ? 67.640 58.771 105.704 1.00 21.45 315 LEU A CA 1
ATOM 2441 C C . LEU A 1 315 ? 68.039 57.354 106.068 1.00 21.79 315 LEU A C 1
ATOM 2442 O O . LEU A 1 315 ? 68.398 57.067 107.219 1.00 22.88 315 LEU A O 1
ATOM 2447 N N . VAL A 1 316 ? 67.977 56.468 105.083 1.00 21.94 316 VAL A N 1
ATOM 2448 C CA . VAL A 1 316 ? 68.329 55.077 105.297 1.00 19.73 316 VAL A CA 1
ATOM 2449 C C . VAL A 1 316 ? 69.421 54.677 104.331 1.00 21.14 316 VAL A C 1
ATOM 2450 O O . VAL A 1 316 ? 69.322 54.938 103.129 1.00 21.55 316 VAL A O 1
ATOM 2454 N N . SER A 1 317 ? 70.463 54.052 104.873 1.00 20.82 317 SER A N 1
ATOM 2455 C CA . SER A 1 317 ? 71.589 53.580 104.080 1.00 20.80 317 SER A CA 1
ATOM 2456 C C . SER A 1 317 ? 72.092 52.268 104.673 1.00 20.66 317 SER A C 1
ATOM 2457 O O . SER A 1 317 ? 71.786 51.932 105.818 1.00 19.88 317 SER A O 1
ATOM 2460 N N . TYR A 1 318 ? 72.847 51.514 103.882 1.00 21.47 318 TYR A N 1
ATOM 2461 C CA . TYR A 1 318 ? 73.365 50.232 104.338 1.00 18.36 318 TYR A CA 1
ATOM 2462 C C . TYR A 1 318 ? 74.854 50.091 104.127 1.00 18.96 318 TYR A C 1
ATOM 2463 O O . TYR A 1 318 ? 75.462 50.816 103.335 1.00 20.44 318 TYR A O 1
ATOM 2472 N N . LYS A 1 319 ? 75.419 49.126 104.839 1.00 20.22 319 LYS A N 1
ATOM 2473 C CA . LYS A 1 319 ? 76.833 48.800 104.779 1.00 22.05 319 LYS A CA 1
ATOM 2474 C C . LYS A 1 319 ? 77.024 47.303 104.965 1.00 22.98 319 LYS A C 1
ATOM 2475 O O . LYS A 1 319 ? 76.213 46.633 105.611 1.00 24.93 319 LYS A O 1
ATOM 2481 N N . VAL A 1 320 ? 78.095 46.791 104.374 1.00 22.44 320 VAL A N 1
ATOM 2482 C CA . VAL A 1 320 ? 78.489 45.403 104.528 1.00 21.61 320 VAL A CA 1
ATOM 2483 C C . VAL A 1 320 ? 79.791 45.537 105.313 1.00 22.78 320 VAL A C 1
ATOM 2484 O O . VAL A 1 320 ? 80.695 46.280 104.906 1.00 20.03 320 VAL A O 1
ATOM 2488 N N . LYS A 1 321 ? 79.892 44.840 106.437 1.00 22.60 321 LYS A N 1
ATOM 2489 C CA . LYS A 1 321 ? 81.112 44.899 107.214 1.00 23.13 321 LYS A CA 1
ATOM 2490 C C . LYS A 1 321 ? 81.711 43.514 107.382 1.00 24.12 321 LYS A C 1
ATOM 2491 O O . LYS A 1 321 ? 80.985 42.519 107.491 1.00 25.31 321 LYS A O 1
ATOM 2497 N N . VAL A 1 322 ? 83.043 43.456 107.377 1.00 23.15 322 VAL A N 1
ATOM 2498 C CA . VAL A 1 322 ? 83.777 42.204 107.547 1.00 20.96 322 VAL A CA 1
ATOM 2499 C C . VAL A 1 322 ? 84.643 42.350 108.787 1.00 20.73 322 VAL A C 1
ATOM 2500 O O . VAL A 1 322 ? 85.544 43.190 108.832 1.00 22.02 322 VAL A O 1
ATOM 2504 N N . HIS A 1 323 ? 84.346 41.536 109.793 1.00 20.88 323 HIS A N 1
ATOM 2505 C CA . HIS A 1 323 ? 85.048 41.550 111.075 1.00 23.00 323 HIS A CA 1
ATOM 2506 C C . HIS A 1 323 ? 85.902 40.305 111.280 1.00 23.93 323 HIS A C 1
ATOM 2507 O O . HIS A 1 323 ? 85.434 39.173 111.122 1.00 22.42 323 HIS A O 1
ATOM 2514 N N . LEU A 1 324 ? 87.157 40.525 111.643 1.00 24.16 324 LEU A N 1
ATOM 2515 C CA . LEU A 1 324 ? 88.074 39.433 111.908 1.00 24.44 324 LEU A CA 1
ATOM 2516 C C . LEU A 1 324 ? 88.397 39.444 113.392 1.00 25.60 324 LEU A C 1
ATOM 2517 O O . LEU A 1 324 ? 88.727 40.488 113.949 1.00 25.97 324 LEU A O 1
ATOM 2522 N N . VAL A 1 325 ? 88.289 38.290 114.034 1.00 26.80 325 VAL A N 1
ATOM 2523 C CA . VAL A 1 325 ? 88.649 38.193 115.431 1.00 28.81 325 VAL A CA 1
ATOM 2524 C C . VAL A 1 325 ? 90.082 37.666 115.399 1.00 30.65 325 VAL A C 1
ATOM 2525 O O . VAL A 1 325 ? 90.326 36.551 114.948 1.00 30.28 325 VAL A O 1
ATOM 2529 N N . VAL A 1 326 ? 91.025 38.492 115.850 1.00 32.31 326 VAL A N 1
ATOM 2530 C CA . VAL A 1 326 ? 92.447 38.147 115.848 1.00 35.27 326 VAL A CA 1
ATOM 2531 C C . VAL A 1 326 ? 92.969 37.941 117.265 1.00 40.50 326 VAL A C 1
ATOM 2532 O O . VAL A 1 326 ? 92.880 38.837 118.101 1.00 40.59 326 VAL A O 1
ATOM 2536 N N . ALA A 1 327 ? 93.516 36.764 117.540 1.00 47.13 327 ALA A N 1
ATOM 2537 C CA . ALA A 1 327 ? 94.028 36.486 118.879 1.00 54.72 327 ALA A CA 1
ATOM 2538 C C . ALA A 1 327 ? 95.509 36.837 118.999 1.00 59.67 327 ALA A C 1
ATOM 2539 O O . ALA A 1 327 ? 96.274 36.612 118.060 1.00 60.65 327 ALA A O 1
ATOM 2541 N N . ARG A 1 328 ? 95.894 37.390 120.155 1.00 65.38 328 ARG A N 1
ATOM 2542 C CA . ARG A 1 328 ? 97.280 37.798 120.445 1.00 71.78 328 ARG A CA 1
ATOM 2543 C C . ARG A 1 328 ? 98.294 36.720 120.084 1.00 74.50 328 ARG A C 1
ATOM 2544 O O . ARG A 1 328 ? 99.482 36.827 120.395 1.00 75.31 328 ARG A O 1
ATOM 2552 N N . GLY A 1 329 ? 97.795 35.683 119.431 1.00 77.44 329 GLY A N 1
ATOM 2553 C CA . GLY A 1 329 ? 98.585 34.546 119.024 1.00 80.52 329 GLY A CA 1
ATOM 2554 C C . GLY A 1 329 ? 97.524 33.474 119.083 1.00 82.79 329 GLY A C 1
ATOM 2555 O O . GLY A 1 329 ? 97.550 32.613 119.953 1.00 83.18 329 GLY A O 1
ATOM 2556 N N . GLY A 1 330 ? 96.558 33.580 118.176 1.00 84.96 330 GLY A N 1
ATOM 2557 C CA . GLY A 1 330 ? 95.449 32.643 118.113 1.00 87.69 330 GLY A CA 1
ATOM 2558 C C . GLY A 1 330 ? 95.662 31.251 118.676 1.00 88.81 330 GLY A C 1
ATOM 2559 O O . GLY A 1 330 ? 95.756 30.283 117.920 1.00 89.60 330 GLY A O 1
ATOM 2560 N N . ILE A 1 331 ? 95.729 31.133 119.999 1.00 89.28 331 ILE A N 1
ATOM 2561 C CA . ILE A 1 331 ? 95.934 29.831 120.625 1.00 89.84 331 ILE A CA 1
ATOM 2562 C C . ILE A 1 331 ? 95.505 29.847 122.092 1.00 90.12 331 ILE A C 1
ATOM 2563 O O . ILE A 1 331 ? 94.987 30.846 122.594 1.00 90.51 331 ILE A O 1
ATOM 2568 N N . LEU A 1 332 ? 95.738 28.722 122.761 1.00 90.25 332 LEU A N 1
ATOM 2569 C CA . LEU A 1 332 ? 95.431 28.533 124.178 1.00 90.25 332 LEU A CA 1
ATOM 2570 C C . LEU A 1 332 ? 94.439 29.523 124.786 1.00 89.53 332 LEU A C 1
ATOM 2571 O O . LEU A 1 332 ? 93.395 29.824 124.203 1.00 90.01 332 LEU A O 1
ATOM 2576 N N . GLY A 1 333 ? 94.780 30.015 125.974 1.00 88.43 333 GLY A N 1
ATOM 2577 C CA . GLY A 1 333 ? 93.929 30.962 126.669 1.00 86.85 333 GLY A CA 1
ATOM 2578 C C . GLY A 1 333 ? 94.209 32.408 126.305 1.00 85.30 333 GLY A C 1
ATOM 2579 O O . GLY A 1 333 ? 93.627 33.319 126.900 1.00 86.03 333 GLY A O 1
ATOM 2580 N N . ASP A 1 334 ? 95.100 32.629 125.340 1.00 83.14 334 ASP A N 1
ATOM 2581 C CA . ASP A 1 334 ? 95.429 33.985 124.896 1.00 80.53 334 ASP A CA 1
ATOM 2582 C C . ASP A 1 334 ? 94.215 34.602 124.212 1.00 78.40 334 ASP A C 1
ATOM 2583 O O . ASP A 1 334 ? 94.335 35.319 123.213 1.00 77.93 334 ASP A O 1
ATOM 2588 N N . LEU A 1 335 ? 93.048 34.304 124.775 1.00 75.28 335 LEU A N 1
ATOM 2589 C CA . LEU A 1 335 ? 91.772 34.783 124.278 1.00 71.85 335 LEU A CA 1
ATOM 2590 C C . LEU A 1 335 ? 91.658 36.285 124.496 1.00 69.51 335 LEU A C 1
ATOM 2591 O O . LEU A 1 335 ? 90.558 36.834 124.584 1.00 70.47 335 LEU A O 1
ATOM 2596 N N . THR A 1 336 ? 92.809 36.940 124.609 1.00 65.65 336 THR A N 1
ATOM 2597 C CA . THR A 1 336 ? 92.866 38.387 124.773 1.00 62.46 336 THR A CA 1
ATOM 2598 C C . THR A 1 336 ? 92.965 38.881 123.325 1.00 58.64 336 THR A C 1
ATOM 2599 O O . THR A 1 336 ? 93.954 39.499 122.918 1.00 57.92 336 THR A O 1
ATOM 2603 N N . SER A 1 337 ? 91.922 38.583 122.557 1.00 53.07 337 SER A N 1
ATOM 2604 C CA . SER A 1 337 ? 91.861 38.911 121.141 1.00 48.60 337 SER A CA 1
ATOM 2605 C C . SER A 1 337 ? 91.475 40.336 120.770 1.00 44.75 337 SER A C 1
ATOM 2606 O O . SER A 1 337 ? 90.984 41.105 121.589 1.00 44.22 337 SER A O 1
ATOM 2609 N N . SER A 1 338 ? 91.706 40.670 119.507 1.00 41.03 338 SER A N 1
ATOM 2610 C CA . SER A 1 338 ? 91.385 41.985 118.979 1.00 37.49 338 SER A CA 1
ATOM 2611 C C . SER A 1 338 ? 90.467 41.825 117.778 1.00 35.54 338 SER A C 1
ATOM 2612 O O . SER A 1 338 ? 90.229 40.716 117.304 1.00 33.66 338 SER A O 1
ATOM 2615 N N . ASP A 1 339 ? 89.958 42.945 117.285 1.00 33.77 339 ASP A N 1
ATOM 2616 C CA . ASP A 1 339 ? 89.054 42.935 116.155 1.00 31.46 339 ASP A CA 1
ATOM 2617 C C . ASP A 1 339 ? 89.511 43.958 115.106 1.00 29.29 339 ASP A C 1
ATOM 2618 O O . ASP A 1 339 ? 89.984 45.042 115.441 1.00 27.02 339 ASP A O 1
ATOM 2623 N N . VAL A 1 340 ? 89.420 43.584 113.835 1.00 27.29 340 VAL A N 1
ATOM 2624 C CA . VAL A 1 340 ? 89.785 44.481 112.742 1.00 25.80 340 VAL A CA 1
ATOM 2625 C C . VAL A 1 340 ? 88.635 44.370 111.759 1.00 25.21 340 VAL A C 1
ATOM 2626 O O . VAL A 1 340 ? 88.048 43.299 111.598 1.00 24.44 340 VAL A O 1
ATOM 2630 N N . ALA A 1 341 ? 88.293 45.467 111.106 1.00 25.85 341 ALA A N 1
ATOM 2631 C CA . ALA A 1 341 ? 87.176 45.412 110.183 1.00 25.61 341 ALA A CA 1
ATOM 2632 C C . ALA A 1 341 ? 87.221 46.464 109.102 1.00 23.71 341 ALA A C 1
ATOM 2633 O O . ALA A 1 341 ? 87.819 47.519 109.265 1.00 22.23 341 ALA A O 1
ATOM 2635 N N . VAL A 1 342 ? 86.577 46.148 107.988 1.00 22.58 342 VAL A N 1
ATOM 2636 C CA . VAL A 1 342 ? 86.490 47.058 106.865 1.00 21.69 342 VAL A CA 1
ATOM 2637 C C . VAL A 1 342 ? 85.017 47.104 106.524 1.00 21.44 342 VAL A C 1
ATOM 2638 O O . VAL A 1 342 ? 84.247 46.230 106.931 1.00 20.44 342 VAL A O 1
ATOM 2642 N N . GLU A 1 343 ? 84.625 48.120 105.776 1.00 19.93 343 GLU A N 1
ATOM 2643 C CA . GLU A 1 343 ? 83.235 48.272 105.412 1.00 22.68 343 GLU A CA 1
ATOM 2644 C C . GLU A 1 343 ? 83.134 48.748 103.975 1.00 22.84 343 GLU A C 1
ATOM 2645 O O . GLU A 1 343 ? 84.098 49.262 103.407 1.00 22.97 343 GLU A O 1
ATOM 2651 N N . LEU A 1 344 ? 81.947 48.571 103.410 1.00 23.36 344 LEU A N 1
ATOM 2652 C CA . LEU A 1 344 ? 81.643 48.962 102.048 1.00 22.09 344 LEU A CA 1
ATOM 2653 C C . LEU A 1 344 ? 80.185 49.380 102.023 1.00 22.73 344 LEU A C 1
ATOM 2654 O O . LEU A 1 344 ? 79.347 48.770 102.688 1.00 21.63 344 LEU A O 1
ATOM 2659 N N . PRO A 1 345 ? 79.866 50.429 101.257 1.00 22.80 345 PRO A N 1
ATOM 2660 C CA . PRO A 1 345 ? 78.492 50.928 101.135 1.00 24.03 345 PRO A CA 1
ATOM 2661 C C . PRO A 1 345 ? 77.661 49.841 100.465 1.00 25.10 345 PRO A C 1
ATOM 2662 O O . PRO A 1 345 ? 78.200 49.017 99.732 1.00 26.84 345 PRO A O 1
ATOM 2666 N N . LEU A 1 346 ? 76.358 49.836 100.711 1.00 25.06 346 LEU A N 1
ATOM 2667 C CA . LEU A 1 346 ? 75.478 48.856 100.090 1.00 25.76 346 LEU A CA 1
ATOM 2668 C C . LEU A 1 346 ? 74.164 49.536 99.731 1.00 25.59 346 LEU A C 1
ATOM 2669 O O . LEU A 1 346 ? 73.482 50.069 100.603 1.00 25.42 346 LEU A O 1
ATOM 2674 N N . THR A 1 347 ? 73.819 49.542 98.450 1.00 24.02 347 THR A N 1
ATOM 2675 C CA . THR A 1 347 ? 72.558 50.138 98.032 1.00 21.91 347 THR A CA 1
ATOM 2676 C C . THR A 1 347 ? 71.530 49.012 97.902 1.00 20.39 347 THR A C 1
ATOM 2677 O O . THR A 1 347 ? 71.693 48.109 97.093 1.00 19.72 347 THR A O 1
ATOM 2681 N N . LEU A 1 348 ? 70.488 49.061 98.725 1.00 20.10 348 LEU A N 1
ATOM 2682 C CA . LEU A 1 348 ? 69.440 48.043 98.717 1.00 22.79 348 LEU A CA 1
ATOM 2683 C C . LEU A 1 348 ? 68.104 48.670 98.278 1.00 23.60 348 LEU A C 1
ATOM 2684 O O . LEU A 1 348 ? 67.591 49.574 98.935 1.00 23.02 348 LEU A O 1
ATOM 2689 N N . MET A 1 349 ? 67.564 48.183 97.161 1.00 26.36 349 MET A N 1
ATOM 2690 C CA . MET A 1 349 ? 66.316 48.687 96.574 1.00 30.52 349 MET A CA 1
ATOM 2691 C C . MET A 1 349 ? 65.327 47.561 96.307 1.00 33.30 349 MET A C 1
ATOM 2692 O O . MET A 1 349 ? 65.667 46.381 96.395 1.00 31.08 349 MET A O 1
ATOM 2697 N N . HIS A 1 350 ? 64.105 47.947 95.948 1.00 38.16 350 HIS A N 1
ATOM 2698 C CA . HIS A 1 350 ? 63.038 47.003 95.633 1.00 42.48 350 HIS A CA 1
ATOM 2699 C C . HIS A 1 350 ? 63.263 46.381 94.257 1.00 46.22 350 HIS A C 1
ATOM 2700 O O . HIS A 1 350 ? 63.663 47.068 93.320 1.00 43.74 350 HIS A O 1
ATOM 2707 N N . PRO A 1 351 ? 62.987 45.069 94.123 1.00 51.65 351 PRO A N 1
ATOM 2708 C CA . PRO A 1 351 ? 63.125 44.236 92.920 1.00 55.72 351 PRO A CA 1
ATOM 2709 C C . PRO A 1 351 ? 62.821 44.929 91.596 1.00 60.43 351 PRO A C 1
ATOM 2710 O O . PRO A 1 351 ? 63.705 45.052 90.743 1.00 61.60 351 PRO A O 1
ATOM 2714 N N . LYS A 1 352 ? 61.565 45.351 91.438 1.00 63.93 352 LYS A N 1
ATOM 2715 C CA . LYS A 1 352 ? 61.061 46.054 90.251 1.00 67.41 352 LYS A CA 1
ATOM 2716 C C . LYS A 1 352 ? 59.807 45.388 89.709 1.00 69.49 352 LYS A C 1
ATOM 2717 O O . LYS A 1 352 ? 59.702 44.161 89.692 1.00 69.66 352 LYS A O 1
ATOM 2723 N N . PRO A 1 353 ? 58.833 46.194 89.260 1.00 72.05 353 PRO A N 1
ATOM 2724 C CA . PRO A 1 353 ? 57.584 45.654 88.710 1.00 73.71 353 PRO A CA 1
ATOM 2725 C C . PRO A 1 353 ? 57.840 45.084 87.319 1.00 75.34 353 PRO A C 1
ATOM 2726 O O . PRO A 1 353 ? 58.766 45.514 86.630 1.00 75.52 353 PRO A O 1
ATOM 2730 N N . SER A 1 354 ? 57.027 44.121 86.906 1.00 77.44 354 SER A N 1
ATOM 2731 C CA . SER A 1 354 ? 57.190 43.529 85.584 1.00 79.86 354 SER A CA 1
ATOM 2732 C C . SER A 1 354 ? 56.020 43.919 84.694 1.00 81.04 354 SER A C 1
ATOM 2733 O O . SER A 1 354 ? 54.995 44.402 85.175 1.00 81.56 354 SER A O 1
ATOM 2736 N N . ASP A 1 355 ? 56.181 43.712 83.393 1.00 82.09 355 ASP A N 1
ATOM 2737 C CA . ASP A 1 355 ? 55.131 44.037 82.441 1.00 83.18 355 ASP A CA 1
ATOM 2738 C C . ASP A 1 355 ? 53.995 43.024 82.524 1.00 83.20 355 ASP A C 1
ATOM 2739 O O . ASP A 1 355 ? 53.166 43.080 83.435 1.00 82.92 355 ASP A O 1
ATOM 2744 N N . ASP A 1 363 ? 38.671 38.907 84.871 1.00 66.10 363 ASP A N 1
ATOM 2745 C CA . ASP A 1 363 ? 37.603 39.236 85.807 1.00 67.46 363 ASP A CA 1
ATOM 2746 C C . ASP A 1 363 ? 38.165 39.879 87.075 1.00 65.85 363 ASP A C 1
ATOM 2747 O O . ASP A 1 363 ? 39.166 39.423 87.624 1.00 65.99 363 ASP A O 1
ATOM 2752 N N . ILE A 1 364 ? 37.507 40.936 87.540 1.00 64.17 364 ILE A N 1
ATOM 2753 C CA . ILE A 1 364 ? 37.948 41.664 88.727 1.00 61.65 364 ILE A CA 1
ATOM 2754 C C . ILE A 1 364 ? 37.617 40.998 90.061 1.00 58.76 364 ILE A C 1
ATOM 2755 O O . ILE A 1 364 ? 36.449 40.792 90.395 1.00 58.45 364 ILE A O 1
ATOM 2760 N N . ILE A 1 365 ? 38.660 40.683 90.825 1.00 54.85 365 ILE A N 1
ATOM 2761 C CA . ILE A 1 365 ? 38.506 40.064 92.136 1.00 50.90 365 ILE A CA 1
ATOM 2762 C C . ILE A 1 365 ? 38.719 41.129 93.207 1.00 48.03 365 ILE A C 1
ATOM 2763 O O . ILE A 1 365 ? 39.842 41.591 93.426 1.00 45.17 365 ILE A O 1
ATOM 2768 N N . ILE A 1 366 ? 37.629 41.511 93.864 1.00 44.82 366 ILE A N 1
ATOM 2769 C CA . ILE A 1 366 ? 37.651 42.524 94.911 1.00 42.43 366 ILE A CA 1
ATOM 2770 C C . ILE A 1 366 ? 38.095 41.963 96.261 1.00 41.66 366 ILE A C 1
ATOM 2771 O O . ILE A 1 366 ? 37.517 41.006 96.781 1.00 41.80 366 ILE A O 1
ATOM 2776 N N . GLU A 1 367 ? 39.119 42.585 96.827 1.00 39.31 367 GLU A N 1
ATOM 2777 C CA . GLU A 1 367 ? 39.669 42.170 98.108 1.00 38.67 367 GLU A CA 1
ATOM 2778 C C . GLU A 1 367 ? 39.664 43.381 99.057 1.00 38.66 367 GLU A C 1
ATOM 2779 O O . GLU A 1 367 ? 39.711 44.531 98.612 1.00 38.07 367 GLU A O 1
ATOM 2785 N N . GLU A 1 368 ? 39.583 43.130 100.359 1.00 37.95 368 GLU A N 1
ATOM 2786 C CA . GLU A 1 368 ? 39.591 44.217 101.327 1.00 37.67 368 GLU A CA 1
ATOM 2787 C C . GLU A 1 368 ? 41.035 44.751 101.364 1.00 36.06 368 GLU A C 1
ATOM 2788 O O . GLU A 1 368 ? 41.989 43.974 101.266 1.00 33.86 368 GLU A O 1
ATOM 2794 N N . PHE A 1 369 ? 41.198 46.066 101.496 1.00 33.83 369 PHE A N 1
ATOM 2795 C CA . PHE A 1 369 ? 42.533 46.679 101.496 1.00 33.62 369 PHE A CA 1
ATOM 2796 C C . PHE A 1 369 ? 43.422 46.326 102.688 1.00 34.63 369 PHE A C 1
ATOM 2797 O O . PHE A 1 369 ? 44.612 46.051 102.517 1.00 34.67 369 PHE A O 1
ATOM 2805 N N . ALA A 1 370 ? 42.850 46.340 103.888 1.00 35.67 370 ALA A N 1
ATOM 2806 C CA . ALA A 1 370 ? 43.597 46.034 105.106 1.00 38.33 370 ALA A CA 1
ATOM 2807 C C . ALA A 1 370 ? 44.669 44.967 104.887 1.00 39.40 370 ALA A C 1
ATOM 2808 O O . ALA A 1 370 ? 44.361 43.835 104.512 1.00 39.98 370 ALA A O 1
ATOM 2810 N N . ARG A 1 371 ? 45.927 45.340 105.117 1.00 41.33 371 ARG A N 1
ATOM 2811 C CA . ARG A 1 371 ? 47.050 44.417 104.954 1.00 42.66 371 ARG A CA 1
ATOM 2812 C C . ARG A 1 371 ? 46.936 43.320 106.013 1.00 46.24 371 ARG A C 1
ATOM 2813 O O . ARG A 1 371 ? 46.600 43.590 107.171 1.00 46.19 371 ARG A O 1
ATOM 2821 N N . GLN A 1 372 ? 47.214 42.086 105.609 1.00 50.21 372 GLN A N 1
ATOM 2822 C CA . GLN A 1 372 ? 47.125 40.944 106.510 1.00 55.35 372 GLN A CA 1
ATOM 2823 C C . GLN A 1 372 ? 48.289 40.860 107.489 1.00 57.67 372 GLN A C 1
ATOM 2824 O O . GLN A 1 372 ? 49.439 41.098 107.121 1.00 57.82 372 GLN A O 1
ATOM 2830 N N . LYS A 1 373 ? 47.970 40.522 108.736 1.00 61.34 373 LYS A N 1
ATOM 2831 C CA . LYS A 1 373 ? 48.965 40.370 109.792 1.00 65.73 373 LYS A CA 1
ATOM 2832 C C . LYS A 1 373 ? 49.437 38.923 109.771 1.00 67.96 373 LYS A C 1
ATOM 2833 O O . LYS A 1 373 ? 48.621 38.000 109.699 1.00 68.44 373 LYS A O 1
ATOM 2839 N N . LEU A 1 374 ? 50.743 38.712 109.837 1.00 70.43 374 LEU A N 1
ATOM 2840 C CA . LEU A 1 374 ? 51.235 37.347 109.856 1.00 73.62 374 LEU A CA 1
ATOM 2841 C C . LEU A 1 374 ? 51.383 36.933 111.316 1.00 74.74 374 LEU A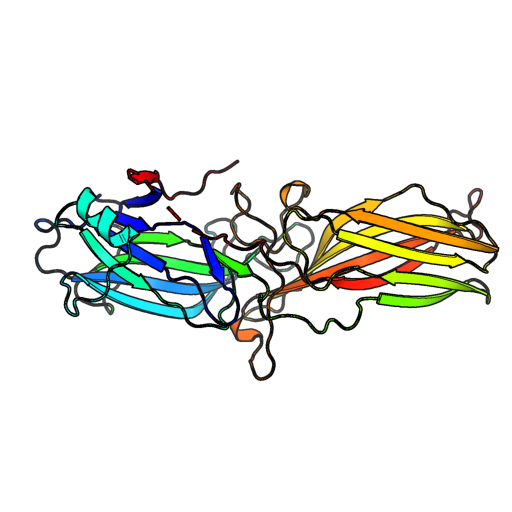 C 1
ATOM 2842 O O . LEU A 1 374 ? 50.622 37.483 112.147 1.00 74.55 374 LEU A O 1
#

InterPro domains:
  IPR000698 Arrestin [PR00309] (23-45)
  IPR000698 Arrestin [PR00309] (60-78)
  IPR000698 Arrestin [PR00309] (152-169)
  IPR000698 Arrestin [PR00309] (277-295)
  IPR000698 Arrestin [PR00309] (361-375)
  IPR000698 Arrestin [PTHR11792] (1-388)
  IPR011021 Arrestin-like, N-terminal [PF00339] (18-170)
  IPR011022 Arrestin-like, C-terminal domain [PF02752] (191-352)
  IPR011022 Arrestin-like, C-terminal domain [SM01017] (190-353)
  IPR014752 Arrestin-like, C-terminal domain superfamily [G3DSA:2.60.40.640] (178-387)
  IPR014753 Arrestin, N-terminal [G3DSA:2.60.40.840] (1-173)
  IPR014756 Immunoglobulin E-set [SSF81296] (5-172)
  IPR014756 Immunoglobulin E-set [SSF81296] (177-360)
  IPR017864 Arrestin, conserved site [PS00295] (60-78)

Solvent-accessible surface area: 18859 Å² total; per-residue (Å²): 72,92,2,28,46,80,48,4,93,43,72,67,5,7,0,10,0,15,72,42,43,1,14,1,27,19,134,99,11,21,51,0,5,0,0,0,50,10,40,60,158,55,8,156,136,70,71,0,12,0,19,0,23,0,10,0,68,4,0,118,62,105,145,107,112,157,59,105,68,65,146,91,75,31,51,70,57,50,61,82,5,60,59,73,159,95,193,123,125,54,36,108,39,5,76,79,2,52,172,128,37,36,88,84,1,44,42,8,54,5,159,11,33,54,53,29,9,20,9,8,27,2,46,32,12,107,140,32,142,12,52,11,0,0,3,39,0,42,0,52,0,2,5,4,88,57,88,156,62,171,57,92,159,176,19,6,5,52,4,49,0,13,0,7,9,12,3,22,86,118,101,57,153,60,114,167,33,91,36,75,132,111,54,117,18,78,126,95,38,0,48,0,53,1,22,17,78,94,84,22,2,47,25,45,45,72,0,48,0,51,1,117,2,63,1,45,0,41,38,39,0,58,80,0,71,0,13,0,12,1,15,0,45,2,22,26,89,35,139,17,117,4,67,46,68,2,28,60,73,95,30,134,38,88,3,54,36,112,36,101,34,84,57,75,6,60,10,45,3,83,14,75,123,21,231,84,53,93,0,4,0,2,7,11,89,37,88,28,101,51,10,38,3,0,14,20,26,43,72,55,138,93,54,86,95,83,77,6,0,2,14,2,53,4,65,1,42,1,48,0,38,2,0,157,12,8,105,128,58,51,128,72,56,53,81,12,38,9,69,5,96,6,37,2,10,31,69,102,49,110,199,168,30,108,71,61,96,10,74,31,138,148,155